Protein AF-A0A3E1E0D9-F1 (afdb_monomer_lite)

Sequence (266 aa):
MYIDIVPNRDSPPAILLRESYRDENGRVKKRTLCNLSCLSLEQAHKMRAILWGGHVTEQALEDCFEVIESSAHGHVAAILGVVAQLNVPSLLGRGDSANRRNALATIVGRLLFPGSKLAFSRQISGTQTTLAQELSLAEDFDENDIYEAMRWFWNRQEEIESRLAKRHFQDGCVVLYDLSSTWYEGSRCPLIAFGHNRDGTWRGSRLRSSLRTRCSKRSSPGGRIRWRGRNDPTRRRTRRLPNARTTDLWCIPSPDCSLNCPDSHA

Radius of gyration: 33.59 Å; chains: 1; bounding box: 64×38×116 Å

Secondary structure (DSSP, 8-state):
-EEEEE--SSSPPEEEEEEEEE-TTS-EEEEEEEE-TTS-HHHHHHHHHHHTT----SS-GGGG-------B-HHHHHHHHHHHHTTHHHHH-SS--HHHHHHHHHHHHHHHS-S-HHHHHHHHSSTTBSHHHHTT--TT--HHHHHHHHHHHHTTHHHHHHHHHHHH--TT--B-----------S--TT-EE---TT----SEE-----EEEE-TTS-EEEEE-------------B--SS--GGGS-----TT----PPP---

Structure (mmCIF, N/CA/C/O backbone):
data_AF-A0A3E1E0D9-F1
#
_entry.id   AF-A0A3E1E0D9-F1
#
loop_
_atom_site.group_PDB
_atom_site.id
_atom_site.type_symbol
_atom_site.label_atom_id
_atom_site.label_alt_id
_atom_site.label_comp_id
_atom_site.label_asym_id
_atom_site.label_entity_id
_atom_site.label_seq_id
_atom_site.pdbx_PDB_ins_code
_atom_site.Cartn_x
_atom_site.Cartn_y
_atom_site.Cartn_z
_atom_site.occupancy
_atom_site.B_iso_or_equiv
_atom_site.auth_seq_id
_atom_site.auth_comp_id
_atom_site.auth_asym_id
_atom_site.auth_atom_id
_atom_site.pdbx_PDB_model_num
ATOM 1 N N . MET A 1 1 ? 16.717 3.430 -44.614 1.00 90.56 1 MET A N 1
ATOM 2 C CA . MET A 1 1 ? 17.011 1.987 -44.774 1.00 90.56 1 MET A CA 1
ATOM 3 C C . MET A 1 1 ? 16.535 1.262 -43.520 1.00 90.56 1 MET A C 1
ATOM 5 O O . MET A 1 1 ? 16.599 1.868 -42.464 1.00 90.56 1 MET A O 1
ATOM 9 N N . TYR A 1 2 ? 16.011 0.040 -43.613 1.00 92.50 2 TYR A N 1
ATOM 10 C CA . TYR A 1 2 ? 15.487 -0.726 -42.473 1.00 92.50 2 TYR A CA 1
ATOM 11 C C . TYR A 1 2 ? 15.626 -2.241 -42.694 1.00 92.50 2 TYR A C 1
ATOM 13 O O . TYR A 1 2 ? 15.746 -2.697 -43.832 1.00 92.50 2 TYR A O 1
ATOM 21 N N . ILE A 1 3 ? 15.590 -3.013 -41.601 1.00 95.06 3 ILE A N 1
ATOM 22 C CA . ILE A 1 3 ? 15.558 -4.485 -41.630 1.00 95.06 3 ILE A CA 1
ATOM 23 C C . ILE A 1 3 ? 14.110 -4.978 -41.685 1.00 95.06 3 ILE A C 1
ATOM 25 O O . ILE A 1 3 ? 13.331 -4.761 -40.749 1.00 95.06 3 ILE A O 1
ATOM 29 N N . ASP A 1 4 ? 13.771 -5.698 -42.748 1.00 94.12 4 ASP A N 1
ATOM 30 C CA . ASP A 1 4 ? 12.486 -6.365 -42.945 1.00 94.12 4 ASP A CA 1
ATOM 31 C C . ASP A 1 4 ? 12.640 -7.870 -42.681 1.00 94.12 4 ASP A C 1
ATOM 33 O O . ASP A 1 4 ? 13.494 -8.515 -43.287 1.00 94.12 4 ASP A O 1
ATOM 37 N N . ILE A 1 5 ? 11.847 -8.417 -41.758 1.00 93.31 5 ILE A N 1
ATOM 38 C CA . ILE A 1 5 ? 11.880 -9.842 -41.396 1.00 93.31 5 ILE A CA 1
ATOM 39 C C . ILE A 1 5 ? 10.603 -10.456 -41.952 1.00 93.31 5 ILE A C 1
ATOM 41 O O . ILE A 1 5 ? 9.515 -10.206 -41.435 1.00 93.31 5 ILE A O 1
ATOM 45 N N . VAL A 1 6 ? 10.740 -11.226 -43.025 1.00 92.88 6 VAL A N 1
ATOM 46 C CA . VAL A 1 6 ? 9.617 -11.858 -43.713 1.00 92.88 6 VAL A CA 1
ATOM 47 C C . VAL A 1 6 ? 9.491 -13.294 -43.202 1.00 92.88 6 VAL A C 1
ATOM 49 O O . VAL A 1 6 ? 10.404 -14.092 -43.432 1.00 92.88 6 VAL A O 1
ATOM 52 N N . PRO A 1 7 ? 8.401 -13.648 -42.499 1.00 91.25 7 PRO A N 1
ATOM 53 C CA . PRO A 1 7 ? 8.209 -15.007 -42.014 1.00 91.25 7 PRO A CA 1
ATOM 54 C C . PRO A 1 7 ? 8.049 -15.966 -43.197 1.00 91.25 7 PRO A C 1
ATOM 56 O O . PRO A 1 7 ? 7.343 -15.660 -44.159 1.00 91.25 7 PRO A O 1
ATOM 59 N N . ASN A 1 8 ? 8.695 -17.127 -43.115 1.00 90.06 8 ASN A N 1
ATOM 60 C CA . ASN A 1 8 ? 8.500 -18.226 -44.052 1.00 90.06 8 ASN A CA 1
ATOM 61 C C . ASN A 1 8 ? 7.826 -19.397 -43.324 1.00 90.06 8 ASN A C 1
ATOM 63 O O . ASN A 1 8 ? 7.923 -19.509 -42.104 1.00 90.06 8 ASN A O 1
ATOM 67 N N . ARG A 1 9 ? 7.086 -20.227 -44.061 1.00 86.75 9 ARG A N 1
ATOM 68 C CA . ARG A 1 9 ? 6.208 -21.251 -43.479 1.00 86.75 9 ARG A CA 1
ATOM 69 C C . ARG A 1 9 ? 6.995 -22.434 -42.918 1.00 86.75 9 ARG A C 1
ATOM 71 O O . ARG A 1 9 ? 6.823 -22.780 -41.757 1.00 86.75 9 ARG A O 1
ATOM 78 N N . ASP A 1 10 ? 7.891 -22.979 -43.740 1.00 88.19 10 ASP A N 1
ATOM 79 C CA . ASP A 1 10 ? 8.632 -24.218 -43.463 1.00 88.19 10 ASP A CA 1
ATOM 80 C C . ASP A 1 10 ? 10.155 -23.991 -43.406 1.00 88.19 10 ASP A C 1
ATOM 82 O O . ASP A 1 10 ? 10.946 -24.930 -43.453 1.00 88.19 10 ASP A O 1
ATOM 86 N N . SER A 1 11 ? 10.612 -22.736 -43.366 1.00 85.06 11 SER A N 1
ATOM 87 C CA . SER A 1 11 ? 12.043 -22.398 -43.321 1.00 85.06 11 SER A CA 1
ATOM 88 C C . SER A 1 11 ? 12.296 -21.162 -42.452 1.00 85.06 11 SER A C 1
ATOM 90 O O . SER A 1 11 ? 11.348 -20.438 -42.140 1.00 85.06 11 SER A O 1
ATOM 92 N N . PRO A 1 12 ? 13.560 -20.886 -42.071 1.00 84.81 12 PRO A N 1
ATOM 93 C CA . PRO A 1 12 ? 13.907 -19.681 -41.327 1.00 84.81 12 PRO A CA 1
ATOM 94 C C . PRO A 1 12 ? 13.417 -18.406 -42.037 1.00 84.81 12 PRO A C 1
ATOM 96 O O . PRO A 1 12 ? 13.356 -18.376 -43.273 1.00 84.81 12 PRO A O 1
ATOM 99 N N . PRO A 1 13 ? 13.050 -17.355 -41.282 1.00 91.25 13 PRO A N 1
ATOM 100 C CA . PRO A 1 13 ? 12.540 -16.119 -41.859 1.00 91.25 13 PRO A CA 1
ATOM 101 C C . PRO A 1 13 ? 13.598 -15.449 -42.740 1.00 91.25 13 PRO A C 1
ATOM 103 O O . PRO A 1 13 ? 14.784 -15.440 -42.413 1.00 91.25 13 PRO A O 1
ATOM 106 N N . ALA A 1 14 ? 13.159 -14.835 -43.837 1.00 93.69 14 ALA A N 1
ATOM 107 C CA . ALA A 1 14 ? 14.053 -14.063 -44.684 1.00 93.69 14 ALA A CA 1
ATOM 108 C C . ALA A 1 14 ? 14.315 -12.696 -44.041 1.00 93.69 14 ALA A C 1
ATOM 110 O O . ALA A 1 14 ? 13.386 -11.915 -43.820 1.00 93.69 14 ALA A O 1
ATOM 111 N N . ILE A 1 15 ? 15.580 -12.395 -43.758 1.00 95.56 15 ILE A N 1
ATOM 112 C CA . ILE A 1 15 ? 16.007 -11.119 -43.177 1.00 95.56 15 ILE A CA 1
ATOM 113 C C . ILE A 1 15 ? 16.564 -10.268 -44.317 1.00 95.56 15 ILE A C 1
ATOM 115 O O . ILE A 1 15 ? 17.542 -10.645 -44.956 1.00 95.56 15 ILE A O 1
ATOM 119 N N . LEU A 1 16 ? 15.936 -9.129 -44.612 1.00 95.50 16 LEU A N 1
ATOM 120 C CA . LEU A 1 16 ? 16.262 -8.303 -45.776 1.00 95.50 16 LEU A CA 1
ATOM 121 C C . LEU A 1 16 ? 16.574 -6.864 -45.373 1.00 95.50 16 LEU A C 1
ATOM 123 O O . LEU A 1 16 ? 15.824 -6.238 -44.625 1.00 95.50 16 LEU A O 1
ATOM 127 N N . LEU A 1 17 ? 17.640 -6.308 -45.944 1.00 95.75 17 LEU A N 1
ATOM 128 C CA . LEU A 1 17 ? 17.943 -4.886 -45.850 1.00 95.75 17 LEU A CA 1
ATOM 129 C C . LEU A 1 17 ? 17.217 -4.150 -46.974 1.00 95.75 17 LEU A C 1
ATOM 131 O O . LEU A 1 17 ? 17.473 -4.401 -48.154 1.00 95.75 17 LEU A O 1
ATOM 135 N N . ARG A 1 18 ? 16.295 -3.257 -46.618 1.00 95.19 18 ARG A N 1
ATOM 136 C CA . ARG A 1 18 ? 15.444 -2.544 -47.577 1.00 95.19 18 ARG A CA 1
ATOM 137 C C . ARG A 1 18 ? 15.534 -1.036 -47.409 1.00 95.19 18 ARG A C 1
ATOM 139 O O . ARG A 1 18 ? 15.778 -0.507 -46.326 1.00 95.19 18 ARG A O 1
ATOM 146 N N . GLU A 1 19 ? 15.264 -0.321 -48.485 1.00 93.81 19 GLU A N 1
ATOM 147 C CA . GLU A 1 19 ? 15.011 1.116 -48.463 1.00 93.81 19 GLU A CA 1
ATOM 148 C C . GLU A 1 19 ? 13.665 1.430 -49.119 1.00 93.81 19 GLU A C 1
ATOM 150 O O . GLU A 1 19 ? 13.180 0.698 -49.985 1.00 93.81 19 GLU A O 1
ATOM 155 N N . SER A 1 20 ? 13.039 2.511 -48.669 1.00 92.00 20 SER A N 1
ATOM 156 C CA . SER A 1 20 ? 11.822 3.057 -49.261 1.00 92.00 20 SER A CA 1
ATOM 157 C C . SER A 1 20 ? 12.175 4.291 -50.079 1.00 92.00 20 SER A C 1
ATOM 159 O O . SER A 1 20 ? 12.789 5.212 -49.543 1.00 92.00 20 SER A O 1
ATOM 161 N N . TYR A 1 21 ? 11.750 4.329 -51.337 1.00 92.75 21 TYR A N 1
ATOM 162 C CA . TYR A 1 21 ? 11.937 5.467 -52.236 1.00 92.75 21 TYR A CA 1
ATOM 163 C C . TYR A 1 21 ? 10.609 5.821 -52.913 1.00 92.75 21 TYR A C 1
ATOM 165 O O . TYR A 1 21 ? 9.673 5.017 -52.906 1.00 92.75 21 TYR A O 1
ATOM 173 N N . ARG A 1 22 ? 10.497 7.030 -53.468 1.00 92.94 22 ARG A N 1
ATOM 174 C CA . ARG A 1 22 ? 9.349 7.431 -54.293 1.00 92.94 22 ARG A CA 1
ATOM 175 C C . ARG A 1 22 ? 9.738 7.346 -55.760 1.00 92.94 22 ARG A C 1
ATOM 177 O O . ARG A 1 22 ? 10.832 7.768 -56.118 1.00 92.94 22 ARG A O 1
ATOM 184 N N . ASP A 1 23 ? 8.869 6.766 -56.578 1.00 89.25 23 ASP A N 1
ATOM 185 C CA . ASP A 1 23 ? 9.050 6.794 -58.026 1.00 89.25 23 ASP A CA 1
ATOM 186 C C . ASP A 1 23 ? 8.665 8.156 -58.621 1.00 89.25 23 ASP A C 1
ATOM 188 O O . ASP A 1 23 ? 8.167 9.041 -57.923 1.00 89.25 23 ASP A O 1
ATOM 192 N N . GLU A 1 24 ? 8.888 8.313 -59.924 1.00 88.25 24 GLU A N 1
ATOM 193 C CA . GLU A 1 24 ? 8.576 9.528 -60.691 1.00 88.25 24 GLU A CA 1
ATOM 194 C C . GLU A 1 24 ? 7.089 9.929 -60.609 1.00 88.25 24 GLU A C 1
ATOM 196 O O . GLU A 1 24 ? 6.752 11.096 -60.768 1.00 88.25 24 GLU A O 1
ATOM 201 N N . ASN A 1 25 ? 6.203 8.985 -60.267 1.00 89.00 25 ASN A N 1
ATOM 202 C CA . ASN A 1 25 ? 4.769 9.207 -60.064 1.00 89.00 25 ASN A CA 1
ATOM 203 C C . ASN A 1 25 ? 4.403 9.452 -58.585 1.00 89.00 25 ASN A C 1
ATOM 205 O O . ASN A 1 25 ? 3.229 9.401 -58.212 1.00 89.00 25 ASN A O 1
ATOM 209 N N . GLY A 1 26 ? 5.395 9.658 -57.714 1.00 88.38 26 GLY A N 1
ATOM 210 C CA . GLY A 1 26 ? 5.219 9.908 -56.284 1.00 88.38 26 GLY A CA 1
ATOM 211 C C . GLY A 1 26 ? 4.820 8.683 -55.452 1.00 88.38 26 GLY A C 1
ATOM 212 O O . GLY A 1 26 ? 4.534 8.833 -54.260 1.00 88.38 26 GLY A O 1
ATOM 213 N N . ARG A 1 27 ? 4.804 7.470 -56.023 1.00 90.56 27 ARG A N 1
ATOM 214 C CA . ARG A 1 27 ? 4.400 6.244 -55.315 1.00 90.56 27 ARG A CA 1
ATOM 215 C C . ARG A 1 27 ? 5.561 5.678 -54.505 1.00 90.56 27 ARG A C 1
ATOM 217 O O . ARG A 1 27 ? 6.674 5.542 -55.006 1.00 90.56 27 ARG A O 1
ATOM 224 N N . VAL A 1 28 ? 5.291 5.298 -53.255 1.00 91.19 28 VAL A N 1
ATOM 225 C CA . VAL A 1 28 ? 6.293 4.676 -52.377 1.00 91.19 28 VAL A CA 1
ATOM 226 C C . VAL A 1 28 ? 6.546 3.237 -52.822 1.00 91.19 28 VAL A C 1
ATOM 228 O O . VAL A 1 28 ? 5.640 2.405 -52.817 1.00 91.19 28 VAL A O 1
ATOM 231 N N . LYS A 1 29 ? 7.794 2.934 -53.170 1.00 91.50 29 LYS A N 1
ATOM 232 C CA . LYS A 1 29 ? 8.279 1.593 -53.504 1.00 91.50 29 LYS A CA 1
ATOM 233 C C . LYS A 1 29 ? 9.356 1.160 -52.516 1.00 91.50 29 LYS A C 1
ATOM 235 O O . LYS A 1 29 ? 10.014 1.980 -51.877 1.00 91.50 29 LYS A O 1
ATOM 240 N N . LYS A 1 30 ? 9.518 -0.156 -52.375 1.00 92.81 30 LYS A N 1
ATOM 241 C CA . LYS A 1 30 ? 10.560 -0.779 -51.553 1.00 92.81 30 LYS A CA 1
ATOM 242 C C . LYS A 1 30 ? 11.625 -1.363 -52.479 1.00 92.81 30 LYS A C 1
ATOM 244 O O . LYS A 1 30 ? 11.283 -2.137 -53.369 1.00 92.81 30 LYS A O 1
ATOM 249 N N . ARG A 1 31 ? 12.894 -1.027 -52.255 1.00 94.06 31 ARG A N 1
ATOM 250 C CA . ARG A 1 31 ? 14.045 -1.643 -52.93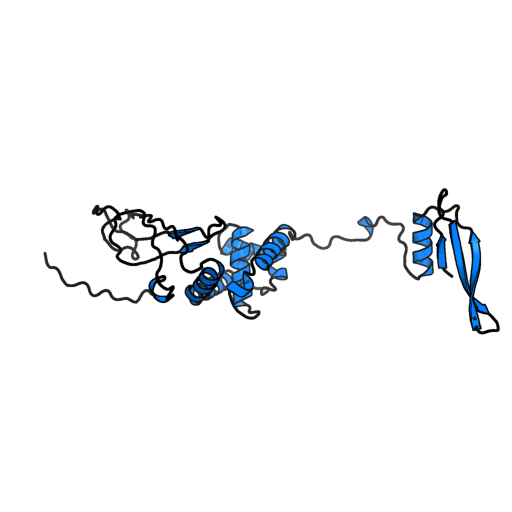1 1.00 94.06 31 ARG A CA 1
ATOM 251 C C . ARG A 1 31 ? 14.780 -2.534 -51.936 1.00 94.06 31 ARG A C 1
ATOM 253 O O . ARG A 1 31 ? 15.081 -2.097 -50.826 1.00 94.06 31 ARG A O 1
ATOM 260 N N . THR A 1 32 ? 15.037 -3.784 -52.316 1.00 95.75 32 THR A N 1
ATOM 261 C CA . THR A 1 32 ? 15.890 -4.691 -51.533 1.00 95.75 32 THR A CA 1
ATOM 262 C C . THR A 1 32 ? 17.341 -4.402 -51.880 1.00 95.75 32 THR A C 1
ATOM 264 O O . THR A 1 32 ? 17.711 -4.461 -53.048 1.00 95.75 32 THR A O 1
ATOM 267 N N . LEU A 1 33 ? 18.139 -4.070 -50.869 1.00 94.38 33 LEU A N 1
ATOM 268 C CA . LEU A 1 33 ? 19.558 -3.755 -51.009 1.00 94.38 33 LEU A CA 1
ATOM 269 C C . LEU A 1 33 ? 20.431 -4.987 -50.770 1.00 94.38 33 LEU A C 1
ATOM 271 O O . LEU A 1 33 ? 21.404 -5.193 -51.482 1.00 94.38 33 LEU A O 1
ATOM 275 N N . CYS A 1 34 ? 20.082 -5.809 -49.776 1.00 94.44 34 CYS A N 1
ATOM 276 C CA . CYS A 1 34 ? 20.844 -7.006 -49.427 1.00 94.44 34 CYS A CA 1
ATOM 277 C C . CYS A 1 34 ? 19.953 -8.076 -48.780 1.00 94.44 34 CYS A C 1
ATOM 279 O O . CYS A 1 34 ? 18.971 -7.752 -48.102 1.00 94.44 34 CYS A O 1
ATOM 281 N N . ASN A 1 35 ? 20.314 -9.348 -48.973 1.00 93.94 35 ASN A N 1
ATOM 282 C CA . ASN A 1 35 ? 19.745 -10.479 -48.249 1.00 93.94 35 ASN A CA 1
ATOM 283 C C . ASN A 1 35 ? 20.667 -10.849 -47.080 1.00 93.94 35 ASN A C 1
ATOM 285 O O . ASN A 1 35 ? 21.807 -11.251 -47.284 1.00 93.94 35 ASN A O 1
ATOM 289 N N . LEU A 1 36 ? 20.149 -10.720 -45.864 1.00 94.25 36 LEU A N 1
ATOM 290 C CA . LEU A 1 36 ? 20.843 -10.954 -44.602 1.00 94.25 36 LEU A CA 1
ATOM 291 C C . LEU A 1 36 ? 20.309 -12.202 -43.881 1.00 94.25 36 LEU A C 1
ATOM 293 O O . LEU A 1 36 ? 20.454 -12.325 -42.670 1.00 94.25 36 LEU A O 1
ATOM 297 N N . SER A 1 37 ? 19.686 -13.141 -44.601 1.00 91.31 37 SER A N 1
ATOM 298 C CA . SER A 1 37 ? 19.110 -14.368 -44.016 1.00 91.31 37 SER A CA 1
ATOM 299 C C . SER A 1 37 ? 20.153 -15.332 -43.430 1.00 91.31 37 SER A C 1
ATOM 301 O O . SER A 1 37 ? 19.787 -16.341 -42.840 1.00 91.31 37 SER A O 1
ATOM 303 N N . CYS A 1 38 ? 21.447 -15.038 -43.588 1.00 90.69 38 CYS A N 1
ATOM 304 C CA . CYS A 1 38 ? 22.533 -15.720 -42.885 1.00 90.69 38 CYS A CA 1
ATOM 305 C C . CYS A 1 38 ? 22.692 -15.270 -41.421 1.00 90.69 38 CYS A C 1
ATOM 307 O O . CYS A 1 38 ? 23.377 -15.945 -40.657 1.00 90.69 38 CYS A O 1
ATOM 309 N N . LEU A 1 39 ? 22.096 -14.138 -41.032 1.00 91.06 39 LEU A N 1
ATOM 310 C CA . LEU A 1 39 ? 22.166 -13.614 -39.670 1.00 91.06 39 LEU A CA 1
ATOM 311 C C . LEU A 1 39 ? 21.168 -14.316 -38.746 1.00 91.06 39 LEU A C 1
ATOM 313 O O . LEU A 1 39 ? 20.089 -14.736 -39.167 1.00 91.06 39 LEU A O 1
ATOM 317 N N . SER A 1 40 ? 21.496 -14.376 -37.454 1.00 91.06 40 SER A N 1
ATOM 318 C CA . SER A 1 40 ? 20.536 -14.794 -36.433 1.00 91.06 40 SER A CA 1
ATOM 319 C C . SER A 1 40 ? 19.447 -13.733 -36.230 1.00 91.06 40 SER A C 1
ATOM 321 O O . SER A 1 40 ? 19.628 -12.546 -36.525 1.00 91.06 40 SER A O 1
ATOM 323 N N . LEU A 1 41 ? 18.305 -14.144 -35.670 1.00 88.94 41 LEU A N 1
ATOM 324 C CA . LEU A 1 41 ? 17.213 -13.219 -35.359 1.00 88.94 41 LEU A CA 1
ATOM 325 C C . LEU A 1 41 ? 17.668 -12.115 -34.386 1.00 88.94 41 LEU A C 1
ATOM 327 O O . LEU A 1 41 ? 17.304 -10.953 -34.548 1.00 88.94 41 LEU A O 1
ATOM 331 N N . GLU A 1 42 ? 18.520 -12.457 -33.417 1.00 88.44 42 GLU A N 1
ATOM 332 C CA . GLU A 1 42 ? 19.100 -11.505 -32.467 1.00 88.44 42 GLU A CA 1
ATOM 333 C C . GLU A 1 42 ? 19.963 -10.445 -33.173 1.00 88.44 42 GLU A C 1
ATOM 335 O O . GLU A 1 42 ? 19.798 -9.248 -32.936 1.00 88.44 42 GLU A O 1
ATOM 340 N N . GLN A 1 43 ? 20.833 -10.861 -34.101 1.00 90.50 43 GLN A N 1
ATOM 341 C CA . GLN A 1 43 ? 21.649 -9.946 -34.907 1.00 90.50 43 GLN A CA 1
ATOM 342 C C . GLN A 1 43 ? 20.775 -9.030 -35.775 1.00 90.50 43 GLN A C 1
ATOM 344 O O . GLN A 1 43 ? 21.025 -7.825 -35.851 1.00 90.50 43 GLN A O 1
ATOM 349 N N . ALA A 1 44 ? 19.708 -9.568 -36.371 1.00 91.00 44 ALA A N 1
ATOM 350 C CA . ALA A 1 44 ? 18.752 -8.783 -37.147 1.00 91.00 44 ALA A CA 1
ATOM 351 C C . ALA A 1 44 ? 18.035 -7.724 -36.294 1.00 91.00 44 ALA A C 1
ATOM 353 O O . ALA A 1 44 ? 17.862 -6.588 -36.742 1.00 91.00 44 ALA A O 1
ATOM 354 N N . HIS A 1 45 ? 17.653 -8.061 -35.057 1.00 90.00 45 HIS A N 1
ATOM 355 C CA . HIS A 1 45 ? 17.069 -7.109 -34.111 1.00 90.00 45 HIS A CA 1
ATOM 356 C C . HIS A 1 45 ? 18.062 -6.020 -33.687 1.00 90.00 45 HIS A C 1
ATOM 358 O O . HIS A 1 45 ? 17.683 -4.848 -33.662 1.00 90.00 45 HIS A O 1
ATOM 364 N N . LYS A 1 46 ? 19.334 -6.365 -33.442 1.00 89.56 46 LYS A N 1
ATOM 365 C CA . LYS A 1 46 ? 20.397 -5.385 -33.152 1.00 89.56 46 LYS A CA 1
ATOM 366 C C . LYS A 1 46 ? 20.609 -4.422 -34.325 1.00 89.56 46 LYS A C 1
ATOM 368 O O . LYS A 1 46 ? 20.565 -3.209 -34.141 1.00 89.56 46 LYS A O 1
ATOM 373 N N . MET A 1 47 ? 20.733 -4.933 -35.553 1.00 90.12 47 MET A N 1
ATOM 374 C CA . MET A 1 47 ? 20.855 -4.092 -36.755 1.00 90.12 47 MET A CA 1
ATOM 375 C C . MET A 1 47 ? 19.633 -3.196 -36.965 1.00 90.12 47 MET A C 1
ATOM 377 O O . MET A 1 47 ? 19.764 -2.026 -37.316 1.00 90.12 47 MET A O 1
ATOM 381 N N . ARG A 1 48 ? 18.433 -3.734 -36.734 1.00 91.38 48 ARG A N 1
ATOM 382 C CA . ARG A 1 48 ? 17.183 -2.975 -36.793 1.00 91.38 48 ARG A CA 1
ATOM 383 C C . ARG A 1 48 ? 17.178 -1.816 -35.792 1.00 91.38 48 ARG A C 1
ATOM 385 O O . ARG A 1 48 ? 16.777 -0.723 -36.177 1.00 91.38 48 ARG A O 1
ATOM 392 N N . ALA A 1 49 ? 17.629 -2.040 -34.556 1.00 89.12 49 ALA A N 1
ATOM 393 C CA . ALA A 1 49 ? 17.741 -0.995 -33.540 1.00 89.12 49 ALA A CA 1
ATOM 394 C C . ALA A 1 49 ? 18.713 0.114 -33.977 1.00 89.12 49 ALA A C 1
ATOM 396 O O . ALA A 1 49 ? 18.338 1.284 -33.949 1.00 89.12 49 ALA A O 1
ATOM 397 N N . ILE A 1 50 ? 19.897 -0.250 -34.486 1.00 91.19 50 ILE A N 1
ATOM 398 C CA . ILE A 1 50 ? 20.905 0.707 -34.979 1.00 91.19 50 ILE A CA 1
ATOM 399 C C . ILE A 1 50 ? 20.358 1.548 -36.140 1.00 91.19 50 ILE A C 1
ATOM 401 O O . ILE A 1 50 ? 20.491 2.769 -36.147 1.00 91.19 50 ILE A O 1
ATOM 405 N N . LEU A 1 51 ? 19.694 0.921 -37.118 1.00 90.25 51 LEU A N 1
ATOM 406 C CA . LEU A 1 51 ? 19.139 1.634 -38.277 1.00 90.25 51 LEU A CA 1
ATOM 407 C C . LEU A 1 51 ? 17.972 2.567 -37.928 1.00 90.25 51 LEU A C 1
ATOM 409 O O . LEU A 1 51 ? 17.687 3.484 -38.696 1.00 90.25 51 LEU A O 1
ATOM 413 N N . TRP A 1 52 ? 17.309 2.350 -36.790 1.00 87.31 52 TRP A N 1
ATOM 414 C CA . TRP A 1 52 ? 16.303 3.269 -36.253 1.00 87.31 52 TRP A CA 1
ATOM 415 C C . TRP A 1 52 ? 16.885 4.390 -35.383 1.00 87.31 52 TRP A C 1
ATOM 417 O O . TRP A 1 52 ? 16.121 5.199 -34.864 1.00 87.31 52 TRP A O 1
ATOM 427 N N . GLY A 1 53 ? 18.212 4.468 -35.243 1.00 84.88 53 GLY A N 1
ATOM 428 C CA . GLY A 1 53 ? 18.880 5.445 -34.381 1.00 84.88 53 GLY A CA 1
ATOM 429 C C . GLY A 1 53 ? 18.923 5.039 -32.906 1.00 84.88 53 GLY A C 1
ATOM 430 O O . GLY A 1 53 ? 19.202 5.876 -32.056 1.00 84.88 53 GLY A O 1
ATOM 431 N N . GLY A 1 54 ? 18.632 3.774 -32.591 1.00 84.88 54 GLY A N 1
ATOM 432 C CA . GLY A 1 54 ? 18.861 3.202 -31.269 1.00 84.88 54 GLY A CA 1
ATOM 433 C C . GLY A 1 54 ? 20.328 2.823 -31.055 1.00 84.88 54 GLY A C 1
ATOM 434 O O . GLY A 1 54 ? 21.100 2.675 -32.003 1.00 84.88 54 GLY A O 1
ATOM 435 N N . HIS A 1 55 ? 20.699 2.615 -29.796 1.00 79.25 55 HIS A N 1
ATOM 436 C CA . HIS A 1 55 ? 22.028 2.152 -29.404 1.00 79.25 55 HIS A CA 1
ATOM 437 C C . HIS A 1 55 ? 21.981 0.665 -29.046 1.00 79.25 55 HIS A C 1
ATOM 439 O O . HIS A 1 55 ? 21.003 0.185 -28.473 1.00 79.25 55 HIS A O 1
ATOM 445 N N . VAL A 1 56 ? 23.037 -0.066 -29.396 1.00 78.94 56 VAL A N 1
ATOM 446 C CA . VAL A 1 56 ? 23.240 -1.457 -28.984 1.00 78.94 56 VAL A CA 1
ATOM 447 C C . VAL A 1 56 ? 24.513 -1.483 -28.162 1.00 78.94 56 VAL A C 1
ATOM 449 O O . VAL A 1 56 ? 25.564 -1.072 -28.646 1.00 78.94 56 VAL A O 1
ATOM 452 N N . THR A 1 57 ? 24.398 -1.941 -26.924 1.00 77.62 57 THR A N 1
ATOM 453 C CA . THR A 1 57 ? 25.530 -2.082 -26.013 1.00 77.62 57 THR A CA 1
ATOM 454 C C . THR A 1 57 ? 26.058 -3.513 -26.087 1.00 77.62 57 THR A C 1
ATOM 456 O O . THR A 1 57 ? 25.285 -4.462 -26.226 1.00 77.62 57 THR A O 1
ATOM 459 N N . GLU A 1 58 ? 27.382 -3.666 -26.044 1.00 76.31 58 GLU A N 1
ATOM 460 C CA . GLU A 1 58 ? 28.053 -4.975 -26.008 1.00 76.31 58 GLU A CA 1
ATOM 461 C C . GLU A 1 58 ? 28.018 -5.614 -24.613 1.00 76.31 58 GLU A C 1
ATOM 463 O O . GLU A 1 58 ? 28.144 -6.828 -24.483 1.00 76.31 58 GLU A O 1
ATOM 468 N N . GLN A 1 59 ? 27.833 -4.793 -23.578 1.00 77.12 59 GLN A N 1
ATOM 469 C CA . GLN A 1 59 ? 27.697 -5.222 -22.190 1.00 77.12 59 GLN A CA 1
ATOM 470 C C . GLN A 1 59 ? 26.383 -5.980 -21.981 1.00 77.12 59 GLN A C 1
ATOM 472 O O . GLN A 1 59 ? 25.368 -5.696 -22.631 1.00 77.12 59 GLN A O 1
ATOM 477 N N . ALA A 1 60 ? 26.395 -6.936 -21.050 1.00 75.75 60 ALA A N 1
ATOM 478 C CA . ALA A 1 60 ? 25.169 -7.583 -20.619 1.00 75.75 60 ALA A CA 1
ATOM 479 C C . ALA A 1 60 ? 24.217 -6.528 -20.043 1.00 75.75 60 ALA A C 1
ATOM 481 O O . ALA A 1 60 ? 24.645 -5.523 -19.477 1.00 75.75 60 ALA A O 1
ATOM 482 N N . LEU A 1 61 ? 22.909 -6.757 -20.175 1.00 76.12 61 LEU A N 1
ATOM 483 C CA . LEU A 1 61 ? 21.907 -5.823 -19.659 1.00 76.12 61 LEU A CA 1
ATOM 484 C C . LEU A 1 61 ? 22.095 -5.572 -18.150 1.00 76.12 61 LEU A C 1
ATOM 486 O O . LEU A 1 61 ? 21.831 -4.477 -17.673 1.00 76.12 61 LEU A O 1
ATOM 490 N N . GLU A 1 62 ? 22.592 -6.577 -17.429 1.00 76.75 62 GLU A N 1
ATOM 491 C CA . GLU A 1 62 ? 22.921 -6.526 -16.001 1.00 76.75 62 GLU A CA 1
ATOM 492 C C . GLU A 1 62 ? 24.040 -5.524 -15.686 1.00 76.75 62 GLU A C 1
ATOM 494 O O . GLU A 1 62 ? 23.964 -4.832 -14.678 1.00 76.75 62 GLU A O 1
ATOM 499 N N . ASP A 1 63 ? 25.017 -5.371 -16.582 1.00 81.00 63 ASP A N 1
ATOM 500 C CA . ASP A 1 63 ? 26.134 -4.428 -16.436 1.00 81.00 63 ASP A CA 1
ATOM 501 C C . ASP A 1 63 ? 25.771 -3.011 -16.913 1.00 81.00 63 ASP A C 1
ATOM 503 O O . ASP A 1 63 ? 26.517 -2.058 -16.693 1.00 81.00 63 ASP A O 1
ATOM 507 N N . CYS A 1 64 ? 24.626 -2.862 -17.591 1.00 82.81 64 CYS A N 1
ATOM 508 C CA . CYS A 1 64 ? 24.137 -1.573 -18.083 1.00 82.81 64 CYS A CA 1
ATOM 509 C C . CYS A 1 64 ? 23.428 -0.752 -16.994 1.00 82.81 64 CYS A C 1
ATOM 511 O O . CYS A 1 64 ? 23.148 0.428 -17.213 1.00 82.81 64 CYS A O 1
ATOM 513 N N . PHE A 1 65 ? 23.095 -1.366 -15.856 1.00 82.88 65 PHE A N 1
ATOM 514 C CA . PHE A 1 65 ? 22.371 -0.722 -14.766 1.00 82.88 65 PHE A CA 1
ATOM 515 C C . PHE A 1 65 ? 23.156 -0.816 -13.462 1.00 82.88 65 PHE A C 1
ATOM 517 O O . PHE A 1 65 ? 23.553 -1.893 -13.029 1.00 82.88 65 PHE A O 1
ATOM 524 N N . GLU A 1 66 ? 23.315 0.322 -12.795 1.00 87.38 66 GLU A N 1
ATOM 525 C CA . GLU A 1 66 ? 23.818 0.376 -11.427 1.00 87.38 66 GLU A CA 1
ATOM 526 C C . GLU A 1 66 ? 22.637 0.337 -10.450 1.00 87.38 66 GLU A C 1
ATOM 528 O O . GLU A 1 66 ? 21.680 1.109 -10.570 1.00 87.38 66 GLU A O 1
ATOM 533 N N . VAL A 1 67 ? 22.687 -0.569 -9.471 1.00 86.31 67 VAL A N 1
ATOM 534 C CA . VAL A 1 67 ? 21.693 -0.613 -8.393 1.00 86.31 67 VAL A CA 1
ATOM 535 C C . VAL A 1 67 ? 22.023 0.485 -7.384 1.00 86.31 67 VAL A C 1
ATOM 537 O O . VAL A 1 67 ? 22.894 0.313 -6.537 1.00 86.31 67 VAL A O 1
ATOM 540 N N . ILE A 1 68 ? 21.309 1.609 -7.476 1.00 87.62 68 ILE A N 1
ATOM 541 C CA . ILE A 1 68 ? 21.489 2.772 -6.589 1.00 87.62 68 ILE A CA 1
ATOM 542 C C . ILE A 1 68 ? 20.939 2.484 -5.183 1.00 87.62 68 ILE A C 1
ATOM 544 O O . ILE A 1 68 ? 21.546 2.850 -4.180 1.00 87.62 68 ILE A O 1
ATOM 548 N N . GLU A 1 69 ? 19.787 1.814 -5.101 1.00 83.19 69 GLU A N 1
ATOM 549 C CA . GLU A 1 69 ? 19.104 1.516 -3.842 1.00 83.19 69 GLU A CA 1
ATOM 550 C C . GLU A 1 69 ? 18.257 0.243 -3.975 1.00 83.19 69 GLU A C 1
ATOM 552 O O . GLU A 1 69 ? 17.748 -0.078 -5.050 1.00 83.19 69 GLU A O 1
ATOM 557 N N . SER A 1 70 ? 18.100 -0.491 -2.871 1.00 85.75 70 SER A N 1
ATOM 558 C CA . SER A 1 70 ? 17.231 -1.665 -2.792 1.00 85.75 70 SER A CA 1
ATOM 559 C C . SER A 1 70 ? 16.353 -1.569 -1.550 1.00 85.75 70 SER A C 1
ATOM 561 O O . SER A 1 70 ? 16.810 -1.787 -0.427 1.00 85.75 70 SER A O 1
ATOM 563 N N . SER A 1 71 ? 15.081 -1.239 -1.762 1.00 89.19 71 SER A N 1
ATOM 564 C CA . SER A 1 71 ? 14.074 -1.138 -0.705 1.00 89.19 71 SER A CA 1
ATOM 565 C C . SER A 1 71 ? 13.061 -2.268 -0.828 1.00 89.19 71 SER A C 1
ATOM 567 O O . SER A 1 71 ? 12.681 -2.699 -1.921 1.00 89.19 71 SER A O 1
ATOM 569 N N . ALA A 1 72 ? 12.554 -2.745 0.306 1.00 90.38 72 ALA A N 1
ATOM 570 C CA . ALA A 1 72 ? 11.556 -3.795 0.291 1.00 90.38 72 ALA A CA 1
ATOM 571 C C . ALA A 1 72 ? 10.204 -3.225 -0.206 1.00 90.38 72 ALA A C 1
ATOM 573 O O . ALA A 1 72 ? 9.538 -2.452 0.486 1.00 90.38 72 ALA A O 1
ATOM 574 N N . HIS A 1 73 ? 9.789 -3.634 -1.412 1.00 94.12 73 HIS A N 1
ATOM 575 C CA . HIS A 1 73 ? 8.574 -3.138 -2.081 1.00 94.12 73 HIS A CA 1
ATOM 576 C C . HIS A 1 73 ? 7.480 -4.206 -2.249 1.00 94.12 73 HIS A C 1
ATOM 578 O O . HIS A 1 73 ? 6.306 -3.937 -2.011 1.00 94.12 73 HIS A O 1
ATOM 584 N N . GLY A 1 74 ? 7.834 -5.451 -2.597 1.00 95.94 74 GLY A N 1
ATOM 585 C CA . GLY A 1 74 ? 6.843 -6.464 -3.007 1.00 95.94 74 GLY A CA 1
ATOM 586 C C . GLY A 1 74 ? 5.735 -6.731 -1.976 1.00 95.94 74 GLY A C 1
ATOM 587 O O . GLY A 1 74 ? 4.552 -6.753 -2.310 1.00 95.94 74 GLY A O 1
ATOM 588 N N . HIS A 1 75 ? 6.102 -6.864 -0.699 1.00 94.38 75 HIS A N 1
ATOM 589 C CA . HIS A 1 75 ? 5.153 -7.008 0.412 1.00 94.38 75 HIS A CA 1
ATOM 590 C C . HIS A 1 75 ? 4.254 -5.770 0.623 1.00 94.38 75 HIS A C 1
ATOM 592 O O . HIS A 1 75 ? 3.069 -5.923 0.925 1.00 94.38 75 HIS A O 1
ATOM 598 N N . VAL A 1 76 ? 4.779 -4.558 0.406 1.00 96.44 76 VAL A N 1
ATOM 599 C CA . VAL A 1 76 ? 4.010 -3.304 0.455 1.00 96.44 76 VAL A CA 1
ATOM 600 C C . VAL A 1 76 ? 2.970 -3.286 -0.662 1.00 96.44 76 VAL A C 1
ATOM 602 O O . VAL A 1 76 ? 1.780 -3.138 -0.381 1.00 96.44 76 VAL A O 1
ATOM 605 N N . ALA A 1 77 ? 3.396 -3.523 -1.905 1.00 97.44 77 ALA A N 1
ATOM 606 C CA . ALA A 1 77 ? 2.517 -3.554 -3.071 1.00 97.44 77 ALA A CA 1
ATOM 607 C C . ALA A 1 77 ? 1.399 -4.599 -2.925 1.00 97.44 77 ALA A C 1
ATOM 609 O O . ALA A 1 77 ? 0.235 -4.313 -3.213 1.00 97.44 77 ALA A O 1
ATOM 610 N N . ALA A 1 78 ? 1.719 -5.789 -2.407 1.00 97.62 78 ALA A N 1
ATOM 611 C CA . ALA A 1 78 ? 0.735 -6.841 -2.170 1.00 97.62 78 ALA A CA 1
ATOM 612 C C . ALA A 1 78 ? -0.362 -6.399 -1.184 1.00 97.62 78 ALA A C 1
ATOM 614 O O . ALA A 1 78 ? -1.553 -6.543 -1.473 1.00 97.62 78 ALA A O 1
ATOM 615 N N . ILE A 1 79 ? 0.016 -5.825 -0.035 1.00 97.56 79 ILE A N 1
ATOM 616 C CA . ILE A 1 79 ? -0.962 -5.375 0.963 1.00 97.56 79 ILE A CA 1
ATOM 617 C C . ILE A 1 79 ? -1.749 -4.160 0.469 1.00 97.56 79 ILE A C 1
ATOM 619 O O . ILE A 1 79 ? -2.971 -4.139 0.627 1.00 97.56 79 ILE A O 1
ATOM 623 N N . LEU A 1 80 ? -1.103 -3.179 -0.167 1.00 97.44 80 LEU A N 1
ATOM 624 C CA . LEU A 1 80 ? -1.798 -2.020 -0.733 1.00 97.44 80 LEU A CA 1
ATOM 625 C C . LEU A 1 80 ? -2.784 -2.425 -1.836 1.00 97.44 80 LEU A C 1
ATOM 627 O O . LEU A 1 80 ? -3.902 -1.907 -1.873 1.00 97.44 80 LEU A O 1
ATOM 631 N N . GLY A 1 81 ? -2.440 -3.422 -2.656 1.00 97.69 81 GLY A N 1
ATOM 632 C CA . GLY A 1 81 ? -3.351 -4.018 -3.631 1.00 97.69 81 GLY A CA 1
ATOM 633 C C . GLY A 1 81 ? -4.608 -4.603 -2.977 1.00 97.69 81 GLY A C 1
ATOM 634 O O . GLY A 1 81 ? -5.724 -4.310 -3.407 1.00 97.69 81 GLY A O 1
ATOM 635 N N . VAL A 1 82 ? -4.460 -5.359 -1.883 1.00 97.62 82 VAL A N 1
ATOM 636 C CA . VAL A 1 82 ? -5.605 -5.898 -1.121 1.00 97.62 82 VAL A CA 1
ATOM 637 C C . VAL A 1 82 ? -6.425 -4.779 -0.469 1.00 97.62 82 VAL A C 1
ATOM 639 O O . VAL A 1 82 ? -7.655 -4.799 -0.516 1.00 97.62 82 VAL A O 1
ATOM 642 N N . VAL A 1 83 ? -5.770 -3.771 0.109 1.00 96.50 83 VAL A N 1
ATOM 643 C CA . VAL A 1 83 ? -6.412 -2.585 0.705 1.00 96.50 83 VAL A CA 1
ATOM 644 C C . VAL A 1 83 ? -7.258 -1.834 -0.330 1.00 96.50 83 VAL A C 1
ATOM 646 O O . VAL A 1 83 ? -8.382 -1.420 -0.019 1.00 96.50 83 VAL A O 1
ATOM 649 N N . ALA A 1 84 ? -6.760 -1.707 -1.562 1.00 95.25 84 ALA A N 1
ATOM 650 C CA . ALA A 1 84 ? -7.480 -1.112 -2.682 1.00 95.25 84 ALA A CA 1
ATOM 651 C C . ALA A 1 84 ? -8.666 -1.981 -3.133 1.00 95.25 84 ALA A C 1
ATOM 653 O O . ALA A 1 84 ? -9.777 -1.467 -3.263 1.00 95.25 84 ALA A O 1
ATOM 654 N N . GLN A 1 85 ? -8.479 -3.299 -3.280 1.00 95.94 85 GLN A N 1
ATOM 655 C CA . GLN A 1 85 ? -9.552 -4.241 -3.640 1.00 95.94 85 GLN A CA 1
ATOM 656 C C . GLN A 1 85 ? -10.689 -4.256 -2.610 1.00 95.94 85 GLN A C 1
ATOM 658 O O . GLN A 1 85 ? -11.869 -4.262 -2.963 1.00 95.94 85 GLN A O 1
ATOM 663 N N . LEU A 1 86 ? -10.348 -4.213 -1.320 1.00 93.25 86 LEU A N 1
ATOM 664 C CA . LEU A 1 86 ? -11.315 -4.098 -0.227 1.00 93.25 86 LEU A CA 1
ATOM 665 C C . LEU A 1 86 ? -11.884 -2.681 -0.092 1.00 93.25 86 LEU A C 1
ATOM 667 O O . LEU A 1 86 ? -12.785 -2.449 0.720 1.00 93.25 86 LEU A O 1
ATOM 671 N N . ASN A 1 87 ? -11.383 -1.731 -0.880 1.00 92.94 87 ASN A N 1
ATOM 672 C CA . ASN A 1 87 ? -11.782 -0.335 -0.886 1.00 92.94 87 ASN A CA 1
ATOM 673 C C . ASN A 1 87 ? -11.784 0.264 0.534 1.00 92.94 87 ASN A C 1
ATOM 675 O O . ASN A 1 87 ? -12.739 0.921 0.958 1.00 92.94 87 ASN A O 1
ATOM 679 N N . VAL A 1 88 ? -10.726 -0.031 1.297 1.00 93.81 88 VAL A N 1
ATOM 680 C CA . VAL A 1 88 ? -10.520 0.494 2.653 1.00 93.81 88 VAL A CA 1
ATOM 681 C C . VAL A 1 88 ? -10.366 2.018 2.654 1.00 93.81 88 VAL A C 1
ATOM 683 O O . VAL A 1 88 ? -10.994 2.642 3.507 1.00 93.81 88 VAL A O 1
ATOM 686 N N . PRO A 1 89 ? -9.653 2.670 1.708 1.00 93.44 89 PRO A N 1
ATOM 687 C CA . PRO A 1 89 ? -9.514 4.128 1.720 1.00 93.44 89 PRO A CA 1
ATOM 688 C C . PRO A 1 89 ? -10.860 4.865 1.750 1.00 93.44 89 PRO A C 1
ATOM 690 O O . PRO A 1 89 ? -11.032 5.801 2.531 1.00 93.44 89 PRO A O 1
ATOM 693 N N . SER A 1 90 ? -11.850 4.401 0.975 1.00 91.06 90 SER A N 1
ATOM 694 C CA . SER A 1 90 ? -13.197 4.989 0.989 1.00 91.06 90 SER A CA 1
ATOM 695 C C . SER A 1 90 ? -13.992 4.663 2.256 1.00 91.06 90 SER A C 1
ATOM 697 O O . SER A 1 90 ? -14.857 5.449 2.642 1.00 91.06 90 SER A O 1
ATOM 699 N N . LEU A 1 91 ? -13.703 3.540 2.932 1.00 91.50 91 LEU A N 1
ATOM 700 C CA . LEU A 1 91 ? -14.281 3.241 4.244 1.00 91.50 91 LEU A CA 1
ATOM 701 C C . LEU A 1 91 ? -13.813 4.247 5.289 1.00 91.50 91 LEU A C 1
ATOM 703 O O . LEU A 1 91 ? -14.636 4.665 6.099 1.00 91.50 91 LEU A O 1
ATOM 707 N N . LEU A 1 92 ? -12.545 4.667 5.238 1.00 91.75 92 LEU A N 1
ATOM 708 C CA . LEU A 1 92 ? -11.972 5.598 6.213 1.00 91.75 92 LEU A CA 1
ATOM 709 C C . LEU A 1 92 ? -12.454 7.037 6.020 1.00 91.75 92 LEU A C 1
ATOM 711 O O . LEU A 1 92 ? -12.668 7.759 6.988 1.00 91.75 92 LEU A O 1
ATOM 715 N N . GLY A 1 93 ? -12.645 7.475 4.776 1.00 87.38 93 GLY A N 1
ATOM 716 C CA . GLY A 1 93 ? -12.998 8.863 4.494 1.00 87.38 93 GLY A CA 1
ATOM 717 C C . GLY A 1 93 ? -13.107 9.163 3.003 1.00 87.38 93 GLY A C 1
ATOM 718 O O . GLY A 1 93 ? -12.592 8.427 2.163 1.00 87.38 93 GLY A O 1
ATOM 719 N N . ARG A 1 94 ? -13.794 10.260 2.674 1.00 85.56 94 ARG A N 1
ATOM 720 C CA . ARG A 1 94 ? -13.816 10.812 1.312 1.00 85.56 94 ARG A CA 1
ATOM 721 C C . ARG A 1 94 ? -12.590 11.697 1.090 1.00 85.56 94 ARG A C 1
ATOM 723 O O . ARG A 1 94 ? -12.141 12.345 2.030 1.00 85.56 94 ARG A O 1
ATOM 730 N N . GLY A 1 95 ? -12.126 11.757 -0.159 1.00 86.69 95 GLY A N 1
ATOM 731 C CA . GLY A 1 95 ? -10.999 12.599 -0.572 1.00 86.69 95 GLY A CA 1
ATOM 732 C C . GLY A 1 95 ? -9.647 12.094 -0.077 1.00 86.69 95 GLY A C 1
ATOM 733 O O . GLY A 1 95 ? -9.580 11.257 0.824 1.00 86.69 95 GLY A O 1
ATOM 734 N N . ASP A 1 96 ? -8.575 12.589 -0.688 1.00 88.19 96 ASP A N 1
ATOM 735 C CA . ASP A 1 96 ? -7.220 12.317 -0.228 1.00 88.19 96 ASP A CA 1
ATOM 736 C C . ASP A 1 96 ? -6.772 13.365 0.790 1.00 88.19 96 ASP A C 1
ATOM 738 O O . ASP A 1 96 ? -6.754 14.556 0.505 1.00 88.19 96 ASP A O 1
ATOM 742 N N . SER A 1 97 ? -6.479 12.922 2.011 1.00 91.50 97 SER A N 1
ATOM 743 C CA . SER A 1 97 ? -6.024 13.788 3.102 1.00 91.50 97 SER A CA 1
ATOM 744 C C . SER A 1 97 ? -4.867 13.124 3.828 1.00 91.50 97 SER A C 1
ATOM 746 O O . SER A 1 97 ? -4.838 11.895 3.930 1.00 91.50 97 SER A O 1
ATOM 748 N N . ALA A 1 98 ? -3.958 13.932 4.379 1.00 92.38 98 ALA A N 1
ATOM 749 C CA . ALA A 1 98 ? -2.818 13.446 5.155 1.00 92.38 98 ALA A CA 1
ATOM 750 C C . ALA A 1 98 ? -3.269 12.505 6.282 1.00 92.38 98 ALA A C 1
ATOM 752 O O . ALA A 1 98 ? -2.817 11.370 6.355 1.00 92.38 98 ALA A O 1
ATOM 753 N N . ASN A 1 99 ? -4.292 12.896 7.049 1.00 92.31 99 ASN A N 1
ATOM 754 C CA . ASN A 1 99 ? -4.870 12.051 8.096 1.00 92.31 99 ASN A CA 1
ATOM 755 C C . ASN A 1 99 ? -5.333 10.680 7.588 1.00 92.31 99 ASN A C 1
ATOM 757 O O . ASN A 1 99 ? -5.105 9.674 8.253 1.00 92.31 99 ASN A O 1
ATOM 761 N N . ARG A 1 100 ? -5.958 10.613 6.404 1.00 93.50 100 ARG A N 1
ATOM 762 C CA . ARG A 1 100 ? -6.377 9.340 5.798 1.00 93.50 100 ARG A CA 1
ATOM 763 C C . ARG A 1 100 ? -5.172 8.502 5.362 1.00 93.50 100 ARG A C 1
ATOM 765 O O . ARG A 1 100 ? -5.209 7.283 5.513 1.00 93.50 100 ARG A O 1
ATOM 772 N N . ARG A 1 101 ? -4.131 9.136 4.817 1.00 95.25 101 ARG A N 1
ATOM 773 C CA . ARG A 1 101 ? -2.891 8.471 4.392 1.00 95.25 101 ARG A CA 1
ATOM 774 C C . ARG A 1 101 ? -2.119 7.932 5.601 1.00 95.25 101 ARG A C 1
ATOM 776 O O . ARG A 1 101 ? -1.834 6.739 5.628 1.00 95.25 101 ARG A O 1
ATOM 783 N N . ASN A 1 102 ? -1.955 8.724 6.659 1.00 95.06 102 ASN A N 1
ATOM 784 C CA . ASN A 1 102 ? -1.345 8.313 7.932 1.00 95.06 102 ASN A CA 1
ATOM 785 C C . ASN A 1 102 ? -2.152 7.190 8.611 1.00 95.06 102 ASN A C 1
ATOM 787 O O . ASN A 1 102 ? -1.604 6.219 9.138 1.00 95.06 102 ASN A O 1
ATOM 791 N N . ALA A 1 103 ? -3.481 7.273 8.544 1.00 94.69 103 ALA A N 1
ATOM 792 C CA . ALA A 1 103 ? -4.394 6.238 9.008 1.00 94.69 103 ALA A CA 1
ATOM 793 C C . ALA A 1 103 ? -4.210 4.910 8.246 1.00 94.69 103 ALA A C 1
ATOM 795 O O . ALA A 1 103 ? -4.062 3.851 8.863 1.00 94.69 103 ALA A O 1
ATOM 796 N N . LEU A 1 104 ? -4.174 4.954 6.910 1.00 95.88 104 LEU A N 1
ATOM 797 C CA . LEU A 1 104 ? -3.884 3.782 6.077 1.00 95.88 104 LEU A CA 1
ATOM 798 C C . LEU A 1 104 ? -2.498 3.212 6.375 1.00 95.88 104 LEU A C 1
ATOM 800 O O . LEU A 1 104 ? -2.383 2.001 6.557 1.00 95.88 104 LEU A O 1
ATOM 804 N N . ALA A 1 105 ? -1.484 4.067 6.498 1.00 95.62 105 ALA A N 1
ATOM 805 C CA . ALA A 1 105 ? -0.130 3.667 6.859 1.00 95.62 105 ALA A CA 1
ATOM 806 C C . ALA A 1 105 ? -0.102 2.950 8.209 1.00 95.62 105 ALA A C 1
ATOM 808 O O . ALA A 1 105 ? 0.517 1.902 8.325 1.00 95.62 105 ALA A O 1
ATOM 809 N N . THR A 1 106 ? -0.847 3.434 9.205 1.00 94.19 106 THR A N 1
ATOM 810 C CA . THR A 1 106 ? -0.937 2.789 10.523 1.00 94.19 106 THR A CA 1
ATOM 811 C C . THR A 1 106 ? -1.592 1.402 10.443 1.00 94.19 106 THR A C 1
ATOM 813 O O . THR A 1 106 ? -1.139 0.463 11.100 1.00 94.19 106 THR A O 1
ATOM 816 N N . ILE A 1 107 ? -2.640 1.233 9.623 1.00 94.88 107 ILE A N 1
ATOM 817 C CA . ILE A 1 107 ? -3.284 -0.076 9.402 1.00 94.88 107 ILE A CA 1
ATOM 818 C C . ILE A 1 107 ? -2.325 -1.037 8.692 1.00 94.88 107 ILE A C 1
ATOM 820 O O . ILE A 1 107 ? -2.126 -2.161 9.153 1.00 94.88 107 ILE A O 1
ATOM 824 N N . VAL A 1 108 ? -1.740 -0.603 7.575 1.00 96.12 108 VAL A N 1
ATOM 825 C CA . VAL A 1 108 ? -0.840 -1.415 6.743 1.00 96.12 108 VAL A CA 1
ATOM 826 C C . VAL A 1 108 ? 0.436 -1.752 7.506 1.00 96.12 108 VAL A C 1
ATOM 828 O O . VAL A 1 108 ? 0.851 -2.907 7.541 1.00 96.12 108 VAL A O 1
ATOM 831 N N . GLY A 1 109 ? 0.998 -0.775 8.209 1.00 94.25 109 GLY A N 1
ATOM 832 C CA . GLY A 1 109 ? 2.143 -0.928 9.093 1.00 94.25 109 GLY A CA 1
ATOM 833 C C . GLY A 1 109 ? 1.912 -1.969 10.176 1.00 94.25 109 GLY A C 1
ATOM 834 O O . GLY A 1 109 ? 2.794 -2.774 10.448 1.00 94.25 109 GLY A O 1
ATOM 835 N N . ARG A 1 110 ? 0.697 -2.053 10.734 1.00 93.19 110 ARG A N 1
ATOM 836 C CA . ARG A 1 110 ? 0.369 -3.093 11.718 1.00 93.19 110 ARG A CA 1
ATOM 837 C C . ARG A 1 110 ? 0.371 -4.510 11.134 1.00 93.19 110 ARG A C 1
ATOM 839 O O . ARG A 1 110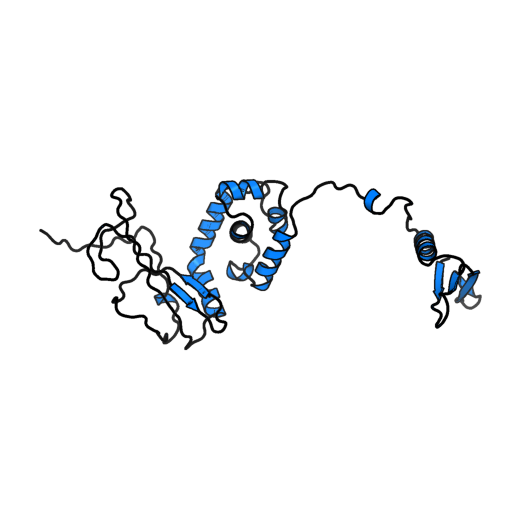 ? 0.563 -5.457 11.895 1.00 93.19 110 ARG A O 1
ATOM 846 N N . LEU A 1 111 ? 0.144 -4.654 9.827 1.00 94.88 111 LEU A N 1
ATOM 847 C CA . LEU A 1 111 ? 0.188 -5.935 9.115 1.00 94.88 111 LEU A CA 1
ATOM 848 C C . LEU A 1 111 ? 1.613 -6.305 8.694 1.00 94.88 111 LEU A C 1
ATOM 850 O O . LEU A 1 111 ? 2.000 -7.460 8.840 1.00 94.88 111 LEU A O 1
ATOM 854 N N . LEU A 1 112 ? 2.376 -5.337 8.183 1.00 94.31 112 LEU A N 1
ATOM 855 C CA . LEU A 1 112 ? 3.724 -5.561 7.656 1.00 94.31 112 LEU A CA 1
ATOM 856 C C . LEU A 1 112 ? 4.793 -5.601 8.753 1.00 94.31 112 LEU A C 1
ATOM 858 O O . LEU A 1 112 ? 5.696 -6.431 8.707 1.00 94.31 112 LEU A O 1
ATOM 862 N N . PHE A 1 113 ? 4.677 -4.725 9.751 1.00 92.50 113 PHE A N 1
ATOM 863 C CA . PHE A 1 113 ? 5.694 -4.475 10.773 1.00 92.50 113 PHE A CA 1
ATOM 864 C C . PHE A 1 113 ? 5.066 -4.539 12.175 1.00 92.50 113 PHE A C 1
ATOM 866 O O . PHE A 1 113 ? 4.912 -3.519 12.858 1.00 92.50 113 PHE A O 1
ATOM 873 N N . PRO A 1 114 ? 4.634 -5.728 12.636 1.00 92.44 114 PRO A N 1
ATOM 874 C CA . PRO A 1 114 ? 4.031 -5.864 13.953 1.00 92.44 114 PRO A CA 1
ATOM 875 C C . PRO A 1 114 ? 5.051 -5.513 15.048 1.00 92.44 114 PRO A C 1
ATOM 877 O O . PRO A 1 114 ? 5.960 -6.278 15.347 1.00 92.44 114 PRO A O 1
ATOM 880 N N . GLY A 1 115 ? 4.872 -4.358 15.687 1.00 91.00 115 GLY A N 1
ATOM 881 C CA . GLY A 1 115 ? 5.757 -3.885 16.751 1.00 91.00 115 GLY A CA 1
ATOM 882 C C . GLY A 1 115 ? 5.146 -2.752 17.573 1.00 91.00 115 GLY A C 1
ATOM 883 O O . GLY A 1 115 ? 3.921 -2.580 17.597 1.00 91.00 115 GLY A O 1
ATOM 884 N N . SER A 1 116 ? 5.998 -1.998 18.269 1.00 92.12 116 SER A N 1
ATOM 885 C CA . SER A 1 116 ? 5.613 -0.744 18.927 1.00 92.12 116 SER A CA 1
ATOM 886 C C . SER A 1 116 ? 5.426 0.380 17.897 1.00 92.12 116 SER A C 1
ATOM 888 O O . SER A 1 116 ? 5.905 0.282 16.769 1.00 92.12 116 SER A O 1
ATOM 890 N N . LYS A 1 117 ? 4.747 1.471 18.283 1.00 91.00 117 LYS A N 1
ATOM 891 C CA . LYS A 1 117 ? 4.589 2.654 17.413 1.00 91.00 117 LYS A CA 1
ATOM 892 C C . LYS A 1 117 ? 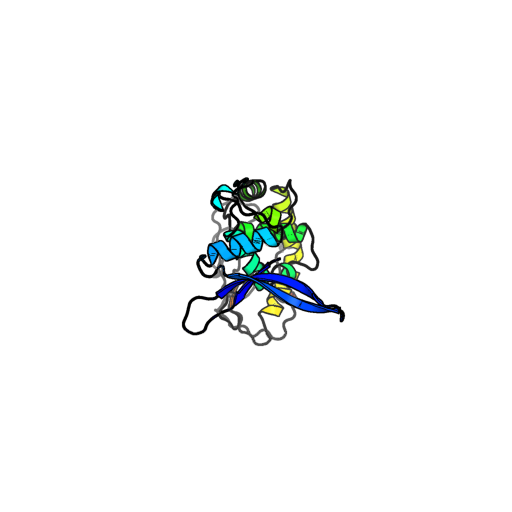5.936 3.278 17.057 1.00 91.00 117 LYS A C 1
ATOM 894 O O . LYS A 1 117 ? 6.166 3.574 15.897 1.00 91.00 117 LYS A O 1
ATOM 899 N N . LEU A 1 118 ? 6.838 3.360 18.035 1.00 91.50 118 LEU A N 1
ATOM 900 C CA . LEU A 1 118 ? 8.201 3.848 17.837 1.00 91.50 118 LEU A CA 1
ATOM 901 C C . LEU A 1 118 ? 9.026 2.963 16.886 1.00 91.50 118 LEU A C 1
ATOM 903 O O . LEU A 1 118 ? 9.848 3.463 16.127 1.00 91.50 118 LEU A O 1
ATOM 907 N N . ALA A 1 119 ? 8.831 1.639 16.913 1.00 91.69 119 ALA A N 1
ATOM 908 C CA . ALA A 1 119 ? 9.476 0.754 15.942 1.00 91.69 119 ALA A CA 1
ATOM 909 C C . ALA A 1 119 ? 8.922 0.991 14.529 1.00 91.69 119 ALA A C 1
ATOM 911 O O . ALA A 1 119 ? 9.683 1.017 13.569 1.00 91.69 119 ALA A O 1
ATOM 912 N N . PHE A 1 120 ? 7.608 1.204 14.414 1.00 93.12 120 PHE A N 1
ATOM 913 C CA . PHE A 1 120 ? 6.969 1.505 13.137 1.00 93.12 120 PHE A CA 1
ATOM 914 C C . PHE A 1 120 ? 7.399 2.863 12.565 1.00 93.12 120 PHE A C 1
ATOM 916 O O . PHE A 1 120 ? 7.732 2.914 11.386 1.00 93.12 120 PHE A O 1
ATOM 923 N N . SER A 1 121 ? 7.462 3.929 13.374 1.00 92.56 121 SER A N 1
ATOM 924 C CA . SER A 1 121 ? 7.932 5.238 12.897 1.00 92.56 121 SER A CA 1
ATOM 925 C C . SER A 1 121 ? 9.362 5.148 12.367 1.00 92.56 121 SER A C 1
ATOM 927 O O . SER A 1 121 ? 9.605 5.523 11.231 1.00 92.56 121 SER A O 1
ATOM 929 N N . ARG A 1 122 ? 10.280 4.498 13.096 1.00 90.94 122 ARG A N 1
ATOM 930 C CA . ARG A 1 122 ? 11.657 4.251 12.620 1.00 90.94 122 ARG A CA 1
ATOM 931 C C . ARG A 1 122 ? 11.725 3.458 11.315 1.00 90.94 122 ARG A C 1
ATOM 933 O O . ARG A 1 122 ? 12.594 3.726 10.494 1.00 90.94 122 ARG A O 1
ATOM 940 N N . GLN A 1 123 ? 10.842 2.475 11.135 1.00 90.75 123 GLN A N 1
ATOM 941 C CA . GLN A 1 123 ? 10.779 1.694 9.899 1.00 90.75 123 GLN A CA 1
ATOM 942 C C . GLN A 1 123 ? 10.341 2.564 8.712 1.00 90.75 123 GLN A C 1
ATOM 944 O O . GLN A 1 123 ? 10.877 2.403 7.622 1.00 90.75 123 GLN A O 1
ATOM 949 N N . ILE A 1 124 ? 9.378 3.465 8.931 1.00 90.50 124 ILE A N 1
ATOM 950 C CA . ILE A 1 124 ? 8.825 4.371 7.916 1.00 90.50 124 ILE A CA 1
ATOM 951 C C . ILE A 1 124 ? 9.789 5.502 7.558 1.00 90.50 124 ILE A C 1
ATOM 953 O O . ILE A 1 124 ? 9.916 5.810 6.379 1.00 90.50 124 ILE A O 1
ATOM 957 N N . SER A 1 125 ? 10.476 6.094 8.539 1.00 85.56 125 SER A N 1
ATOM 958 C CA . SER A 1 125 ? 11.448 7.171 8.299 1.00 85.56 125 SER A CA 1
ATOM 959 C C . SER A 1 125 ? 12.759 6.671 7.668 1.00 85.56 125 SER A C 1
ATOM 961 O O . SER A 1 125 ? 13.635 7.471 7.354 1.00 85.56 125 SER A O 1
ATOM 963 N N . GLY A 1 126 ? 12.943 5.353 7.530 1.00 82.19 126 GLY A N 1
ATOM 964 C CA . GLY A 1 126 ? 14.125 4.742 6.923 1.00 82.19 126 GLY A CA 1
ATOM 965 C C . GLY A 1 126 ? 13.935 4.363 5.450 1.00 82.19 126 GLY A C 1
ATOM 966 O O . GLY A 1 126 ? 12.827 4.315 4.932 1.00 82.19 126 GLY A O 1
ATOM 967 N N . THR A 1 127 ? 15.028 3.979 4.791 1.00 82.00 127 THR A N 1
ATOM 968 C CA . THR A 1 127 ? 15.071 3.550 3.375 1.00 82.00 127 THR A CA 1
ATOM 969 C C . THR A 1 127 ? 14.689 2.080 3.139 1.00 82.00 127 THR A C 1
ATOM 971 O O . THR A 1 127 ? 14.722 1.565 2.022 1.00 82.00 127 THR A O 1
ATOM 974 N N . GLN A 1 128 ? 14.315 1.359 4.198 1.00 85.12 128 GLN A N 1
ATOM 975 C CA . GLN A 1 128 ? 14.121 -0.095 4.162 1.00 85.12 128 GLN A CA 1
ATOM 976 C C . GLN A 1 128 ? 12.802 -0.525 3.498 1.00 85.12 128 GLN A C 1
ATOM 978 O O . GLN A 1 128 ? 12.661 -1.678 3.089 1.00 85.12 128 GLN A O 1
ATOM 983 N N . THR A 1 129 ? 11.812 0.364 3.402 1.00 92.69 129 THR A N 1
ATOM 984 C CA . THR A 1 129 ? 10.473 0.062 2.875 1.00 92.69 129 THR A CA 1
ATOM 985 C C . THR A 1 129 ? 9.952 1.209 2.022 1.00 92.69 129 THR A C 1
ATOM 987 O O . THR A 1 129 ? 10.163 2.373 2.338 1.00 92.69 129 THR A O 1
ATOM 990 N N . THR A 1 130 ? 9.204 0.890 0.967 1.00 94.81 130 THR A N 1
ATOM 991 C CA . THR A 1 130 ? 8.590 1.905 0.095 1.00 94.81 130 THR A CA 1
ATOM 992 C C . THR A 1 130 ? 7.239 2.409 0.617 1.00 94.81 130 THR A C 1
ATOM 994 O O . THR A 1 130 ? 6.588 3.214 -0.041 1.00 94.81 130 THR A O 1
ATOM 997 N N . LEU A 1 131 ? 6.762 1.935 1.778 1.00 95.62 131 LEU A N 1
ATOM 998 C CA . LEU A 1 131 ? 5.413 2.242 2.280 1.00 95.62 131 LEU A CA 1
ATOM 999 C C . LEU A 1 131 ? 5.158 3.748 2.448 1.00 95.62 131 LEU A C 1
ATOM 1001 O O . LEU A 1 131 ? 4.056 4.213 2.157 1.00 95.62 131 LEU A O 1
ATOM 1005 N N . ALA A 1 132 ? 6.165 4.500 2.899 1.00 95.00 132 ALA A N 1
ATOM 1006 C CA . ALA A 1 132 ? 6.071 5.948 3.062 1.00 95.00 132 ALA A CA 1
ATOM 1007 C C . ALA A 1 132 ? 5.834 6.657 1.721 1.00 95.00 132 ALA A C 1
ATOM 1009 O O . ALA A 1 132 ? 4.926 7.479 1.606 1.00 95.00 132 ALA A O 1
ATOM 1010 N N . GLN A 1 133 ? 6.602 6.273 0.698 1.00 94.44 133 GLN A N 1
ATOM 1011 C CA . GLN A 1 133 ? 6.532 6.827 -0.655 1.00 94.44 133 GLN A CA 1
ATOM 1012 C C . GLN A 1 133 ? 5.198 6.481 -1.329 1.00 94.44 133 GLN A C 1
ATOM 1014 O O . GLN A 1 133 ? 4.512 7.368 -1.834 1.00 94.44 133 GLN A O 1
ATOM 1019 N N . GLU A 1 134 ? 4.779 5.214 -1.250 1.00 95.62 134 GLU A N 1
ATOM 1020 C CA . GLU A 1 134 ? 3.521 4.722 -1.833 1.00 95.62 134 GLU A CA 1
ATOM 1021 C C . GLU A 1 134 ? 2.279 5.421 -1.260 1.00 95.62 134 GLU A C 1
ATOM 1023 O O . GLU A 1 134 ? 1.278 5.606 -1.952 1.00 95.62 134 GLU A O 1
ATOM 1028 N N . LEU A 1 135 ? 2.326 5.823 0.013 1.00 95.06 135 LEU A N 1
ATOM 1029 C CA . LEU A 1 135 ? 1.255 6.578 0.670 1.00 95.06 135 LEU A CA 1
ATOM 1030 C C . LEU A 1 135 ? 1.542 8.084 0.750 1.00 95.06 135 LEU A C 1
ATOM 1032 O O . LEU A 1 135 ? 0.796 8.811 1.413 1.00 95.06 135 LEU A O 1
ATOM 1036 N N . SER A 1 136 ? 2.599 8.554 0.084 1.00 95.06 136 SER A N 1
ATOM 1037 C CA . SER A 1 136 ? 3.039 9.954 0.044 1.00 95.06 136 SER A CA 1
ATOM 1038 C C . SER A 1 136 ? 3.083 10.617 1.428 1.00 95.06 136 SER A C 1
ATOM 1040 O O . SER A 1 136 ? 2.611 11.745 1.599 1.00 95.06 136 SER A O 1
ATOM 1042 N N . LEU A 1 137 ? 3.546 9.885 2.445 1.00 95.12 137 LEU A N 1
ATOM 1043 C CA . LEU A 1 137 ? 3.647 10.383 3.819 1.00 95.12 137 LEU A CA 1
ATOM 1044 C C . LEU A 1 137 ? 4.642 11.549 3.897 1.00 95.12 137 LEU A C 1
ATOM 1046 O O . LEU A 1 137 ? 5.472 11.721 3.006 1.00 95.12 137 LEU A O 1
ATOM 1050 N N . ALA A 1 138 ? 4.532 12.358 4.949 1.00 92.25 138 ALA A N 1
ATOM 1051 C CA . ALA A 1 138 ? 5.507 13.411 5.205 1.00 92.25 138 ALA A CA 1
ATOM 1052 C C . ALA A 1 138 ? 6.898 12.805 5.460 1.00 92.25 138 ALA A C 1
ATOM 1054 O O . ALA A 1 138 ? 7.004 11.703 6.003 1.00 92.25 138 ALA A O 1
ATOM 1055 N N . GLU A 1 139 ? 7.956 13.512 5.059 1.00 89.19 139 GLU A N 1
ATOM 1056 C CA . GLU A 1 139 ? 9.340 13.048 5.239 1.00 89.19 139 GLU A CA 1
ATOM 1057 C C . GLU A 1 139 ? 9.713 12.915 6.722 1.00 89.19 139 GLU A C 1
ATOM 1059 O O . GLU A 1 139 ? 10.463 12.018 7.101 1.00 89.19 139 GLU A O 1
ATOM 1064 N N . ASP A 1 140 ? 9.140 13.768 7.571 1.00 89.88 140 ASP A N 1
ATOM 1065 C CA . ASP A 1 140 ? 9.331 13.813 9.018 1.00 89.88 140 ASP A CA 1
ATOM 1066 C C . ASP A 1 140 ? 8.300 12.984 9.802 1.00 89.88 140 ASP A C 1
ATOM 1068 O O . ASP A 1 140 ? 8.159 13.181 11.007 1.00 89.88 140 ASP A O 1
ATOM 1072 N N . PHE A 1 141 ? 7.616 12.031 9.147 1.00 91.94 141 PHE A N 1
ATOM 1073 C CA . PHE A 1 141 ? 6.612 11.180 9.791 1.00 91.94 141 PHE A CA 1
ATOM 1074 C C . PHE A 1 141 ? 7.165 10.499 11.050 1.00 91.94 141 PHE A C 1
ATOM 1076 O O . PHE A 1 141 ? 8.100 9.691 10.975 1.00 91.94 141 PHE A O 1
ATOM 1083 N N . ASP A 1 142 ? 6.550 10.778 12.199 1.00 91.19 142 ASP A N 1
ATOM 1084 C CA . ASP A 1 142 ? 7.041 10.344 13.505 1.00 91.19 142 ASP A CA 1
ATOM 1085 C C . ASP A 1 142 ? 5.984 9.586 14.339 1.00 91.19 142 ASP A C 1
ATOM 1087 O O . ASP A 1 142 ? 4.979 9.068 13.844 1.00 91.19 142 ASP A O 1
ATOM 1091 N N . GLU A 1 143 ? 6.241 9.418 15.642 1.00 92.38 143 GLU A N 1
ATOM 1092 C CA . GLU A 1 143 ? 5.280 8.762 16.534 1.00 92.38 143 GLU A CA 1
ATOM 1093 C C . GLU A 1 143 ? 4.009 9.601 16.766 1.00 92.38 143 GLU A C 1
ATOM 1095 O O . GLU A 1 143 ? 2.924 9.034 16.937 1.00 92.38 143 GLU A O 1
ATOM 1100 N N . ASN A 1 144 ? 4.118 10.931 16.762 1.00 93.00 144 ASN A N 1
ATOM 1101 C CA . ASN A 1 144 ? 2.998 11.844 16.963 1.00 93.00 144 ASN A CA 1
ATOM 1102 C C . ASN A 1 144 ? 2.005 11.743 15.808 1.00 93.00 144 ASN A C 1
ATOM 1104 O O . ASN A 1 144 ? 0.809 11.620 16.074 1.00 93.00 144 ASN A O 1
ATOM 1108 N N . ASP A 1 145 ? 2.474 11.645 14.564 1.00 93.50 145 ASP A N 1
ATOM 1109 C CA . ASP A 1 145 ? 1.611 11.400 13.402 1.00 93.50 145 ASP A CA 1
ATOM 1110 C C . ASP A 1 145 ? 0.776 10.124 13.550 1.00 93.50 145 ASP A C 1
ATOM 1112 O O . ASP A 1 145 ? -0.404 10.079 13.181 1.00 93.50 145 ASP A O 1
ATOM 1116 N N . ILE A 1 146 ? 1.362 9.072 14.132 1.00 93.75 146 ILE A N 1
ATOM 1117 C CA . ILE A 1 146 ? 0.645 7.825 14.417 1.00 93.75 146 ILE A CA 1
ATOM 1118 C C . ILE A 1 146 ? -0.448 8.079 15.464 1.00 93.75 146 ILE A C 1
ATOM 1120 O O . ILE A 1 146 ? -1.576 7.600 15.309 1.00 93.75 146 ILE A O 1
ATOM 1124 N N . TYR A 1 147 ? -0.154 8.819 16.537 1.00 94.38 147 TYR A N 1
ATOM 1125 C CA . TYR A 1 147 ? -1.156 9.155 17.556 1.00 94.38 147 TYR A CA 1
ATOM 1126 C C . TYR A 1 147 ? -2.270 10.048 17.009 1.00 94.38 147 TYR A C 1
ATOM 1128 O O . TYR A 1 147 ? -3.441 9.832 17.340 1.00 94.38 147 TYR A O 1
ATOM 1136 N N . GLU A 1 148 ? -1.939 11.009 16.155 1.00 94.75 148 GLU A N 1
ATOM 1137 C CA . GLU A 1 148 ? -2.913 11.859 15.482 1.00 94.75 148 GLU A CA 1
ATOM 1138 C C . GLU A 1 148 ? -3.798 11.048 14.538 1.00 94.75 148 GLU A C 1
ATOM 1140 O O . GLU A 1 148 ? -5.024 11.159 14.604 1.00 94.75 148 GLU A O 1
ATOM 1145 N N . ALA A 1 149 ? -3.215 10.136 13.756 1.00 93.88 149 ALA A N 1
ATOM 1146 C CA . ALA A 1 149 ? -3.966 9.202 12.925 1.00 93.88 149 ALA A CA 1
ATOM 1147 C C . ALA A 1 149 ? -4.901 8.314 13.764 1.00 93.88 149 ALA A C 1
ATOM 1149 O O . ALA A 1 149 ? -6.065 8.114 13.407 1.00 93.88 149 ALA A O 1
ATOM 1150 N N . MET A 1 150 ? -4.440 7.817 14.916 1.00 93.00 150 MET A N 1
ATOM 1151 C CA . MET A 1 150 ? -5.269 7.045 15.850 1.00 93.00 150 MET A CA 1
ATOM 1152 C C . MET A 1 150 ? -6.418 7.876 16.438 1.00 93.00 150 MET A C 1
ATOM 1154 O O . MET A 1 150 ? -7.544 7.383 16.535 1.00 93.00 150 MET A O 1
ATOM 1158 N N . ARG A 1 151 ? -6.170 9.137 16.807 1.00 94.19 151 ARG A N 1
ATOM 1159 C CA . ARG A 1 151 ? -7.213 10.062 17.275 1.00 94.19 151 ARG A CA 1
ATOM 1160 C C . ARG A 1 151 ? -8.218 10.364 16.163 1.00 94.19 151 ARG A C 1
ATOM 1162 O O . ARG A 1 151 ? -9.425 10.375 16.400 1.00 94.19 151 ARG A O 1
ATOM 1169 N N . TRP A 1 152 ? -7.737 10.550 14.939 1.00 93.62 152 TRP A N 1
ATOM 1170 C CA . TRP A 1 152 ? -8.572 10.765 13.764 1.00 93.62 152 TRP A CA 1
ATOM 1171 C C . TRP A 1 152 ? -9.474 9.559 13.467 1.00 93.62 152 TRP A C 1
ATOM 1173 O O . TRP A 1 152 ? -10.659 9.743 13.177 1.00 93.62 152 TRP A O 1
ATOM 1183 N N . PHE A 1 153 ? -8.947 8.336 13.611 1.00 90.62 153 PHE A N 1
ATOM 1184 C CA . PHE A 1 153 ? -9.728 7.099 13.538 1.00 90.62 153 PHE A CA 1
ATOM 1185 C C . PHE A 1 153 ? -10.810 7.029 14.607 1.00 90.62 153 PHE A C 1
ATOM 1187 O O . PHE A 1 153 ? -11.954 6.707 14.292 1.00 90.62 153 PHE A O 1
ATOM 1194 N N . TRP A 1 154 ? -10.450 7.327 15.857 1.00 90.62 154 TRP A N 1
ATOM 1195 C CA . TRP A 1 154 ? -11.371 7.277 16.989 1.00 90.62 154 TRP A CA 1
ATOM 1196 C C . TRP A 1 154 ? -12.605 8.148 16.746 1.00 90.62 154 TRP A C 1
ATOM 1198 O O . TRP A 1 154 ? -13.735 7.680 16.858 1.00 90.62 154 TRP A O 1
ATOM 1208 N N . ASN A 1 155 ? -12.393 9.379 16.284 1.00 91.94 155 ASN A N 1
ATOM 1209 C CA . ASN A 1 155 ? -13.474 10.326 16.001 1.00 91.94 155 ASN A CA 1
ATOM 1210 C C . ASN A 1 155 ? -14.375 9.909 14.824 1.00 91.94 155 ASN A C 1
ATOM 1212 O O . ASN A 1 155 ? -15.439 10.489 14.628 1.00 91.94 155 ASN A O 1
ATOM 1216 N N . ARG A 1 156 ? -13.954 8.929 14.018 1.00 90.81 156 ARG A N 1
ATOM 1217 C CA . ARG A 1 156 ? -14.688 8.415 12.848 1.00 90.81 156 ARG A CA 1
ATOM 1218 C C . ARG A 1 156 ? -15.235 7.013 13.048 1.00 90.81 156 ARG A C 1
ATOM 1220 O O . ARG A 1 156 ? -15.807 6.451 12.114 1.00 90.81 156 ARG A O 1
ATOM 1227 N N . GLN A 1 157 ? -15.060 6.443 14.236 1.00 88.38 157 GLN A N 1
ATOM 1228 C CA . GLN A 1 157 ? -15.397 5.055 14.500 1.00 88.38 157 GLN A CA 1
ATOM 1229 C C . GLN A 1 157 ? -16.851 4.741 14.116 1.00 88.38 157 GLN A C 1
ATOM 1231 O O . GLN A 1 157 ? -17.079 3.822 13.331 1.00 88.38 157 GLN A O 1
ATOM 1236 N N . GLU A 1 158 ? -17.812 5.550 14.567 1.00 87.56 158 GLU A N 1
ATOM 1237 C CA . GLU A 1 158 ? -19.239 5.341 14.279 1.00 87.56 158 GLU A CA 1
ATOM 1238 C C . GLU A 1 158 ? -19.560 5.382 12.778 1.00 87.56 158 GLU A C 1
ATOM 1240 O O . GLU A 1 158 ? -20.360 4.589 12.269 1.00 87.56 158 GLU A O 1
ATOM 1245 N N . GLU A 1 159 ? -18.920 6.289 12.037 1.00 89.75 159 GLU A N 1
ATOM 1246 C CA . GLU A 1 159 ? -19.124 6.423 10.597 1.00 89.75 159 GLU A CA 1
ATOM 1247 C C . GLU A 1 159 ? -18.549 5.215 9.842 1.00 89.75 159 GLU A C 1
ATOM 1249 O O . GLU A 1 159 ? -19.219 4.636 8.979 1.00 89.75 159 GLU A O 1
ATOM 1254 N N . ILE A 1 160 ? -17.327 4.798 10.188 1.00 89.94 160 ILE A N 1
ATOM 1255 C CA . ILE A 1 160 ? -16.656 3.633 9.598 1.00 89.94 160 ILE A CA 1
ATOM 1256 C C . ILE A 1 160 ? -17.463 2.361 9.884 1.00 89.94 160 ILE A C 1
ATOM 1258 O O . ILE A 1 160 ? -17.739 1.576 8.971 1.00 89.94 160 ILE A O 1
ATOM 1262 N N . GLU A 1 161 ? -17.898 2.171 11.128 1.00 86.44 161 GLU A N 1
ATOM 1263 C CA . GLU A 1 161 ? -18.720 1.037 11.551 1.00 86.44 161 GLU A CA 1
ATOM 1264 C C . GLU A 1 161 ? -20.073 1.020 10.834 1.00 86.44 161 GLU A C 1
ATOM 1266 O O . GLU A 1 161 ? -20.516 -0.037 10.381 1.00 86.44 161 GLU A O 1
ATOM 1271 N N . SER A 1 162 ? -20.698 2.184 10.639 1.00 87.12 162 SER A N 1
ATOM 1272 C CA . SER A 1 162 ? -21.937 2.313 9.866 1.00 87.12 162 SER A CA 1
ATOM 1273 C C . SER A 1 162 ? -21.747 1.929 8.396 1.00 87.12 162 SER A C 1
ATOM 1275 O O . SER A 1 162 ? -22.590 1.237 7.818 1.00 87.12 162 SER A O 1
ATOM 1277 N N . ARG A 1 163 ? -20.632 2.332 7.773 1.00 89.25 163 ARG A N 1
ATOM 1278 C CA . ARG A 1 163 ? -20.292 1.956 6.388 1.00 89.25 163 ARG A CA 1
ATOM 1279 C C . ARG A 1 163 ? -20.040 0.454 6.260 1.00 89.25 163 ARG A C 1
ATOM 1281 O O . ARG A 1 163 ? -20.569 -0.177 5.345 1.00 89.25 163 ARG A O 1
ATOM 1288 N N . LEU A 1 164 ? -19.288 -0.129 7.193 1.00 87.50 164 LEU A N 1
ATOM 1289 C CA . LEU A 1 164 ? -19.065 -1.576 7.262 1.00 87.50 164 LEU A CA 1
ATOM 1290 C C . LEU A 1 164 ? -20.377 -2.334 7.470 1.00 87.50 164 LEU A C 1
ATOM 1292 O O . LEU A 1 164 ? -20.619 -3.342 6.806 1.00 87.50 164 LEU A O 1
ATOM 1296 N N . ALA A 1 165 ? -21.251 -1.830 8.342 1.00 84.94 165 ALA A N 1
ATOM 1297 C CA . ALA A 1 165 ? -22.538 -2.448 8.600 1.00 84.94 165 ALA A CA 1
ATOM 1298 C C . ALA A 1 165 ? -23.412 -2.475 7.341 1.00 84.94 165 ALA A C 1
ATOM 1300 O O . ALA A 1 165 ? -23.922 -3.534 6.989 1.00 84.94 165 ALA A O 1
ATOM 1301 N N . LYS A 1 166 ? -23.507 -1.355 6.615 1.00 85.44 166 LYS A N 1
ATOM 1302 C CA . LYS A 1 166 ? -24.224 -1.282 5.330 1.00 85.44 166 LYS A CA 1
ATOM 1303 C C . LYS A 1 166 ? -23.639 -2.217 4.269 1.00 85.44 166 LYS A C 1
ATOM 1305 O O . LYS A 1 166 ? -24.381 -2.765 3.464 1.00 85.44 166 LYS A O 1
ATOM 1310 N N . ARG A 1 167 ? -22.315 -2.404 4.257 1.00 86.06 167 ARG A N 1
ATOM 1311 C CA . ARG A 1 167 ? -21.633 -3.279 3.291 1.00 86.06 167 ARG A CA 1
ATOM 1312 C C . ARG A 1 167 ? -21.889 -4.766 3.555 1.00 86.06 167 ARG A C 1
ATOM 1314 O O . ARG A 1 167 ? -21.947 -5.545 2.607 1.00 86.06 167 ARG A O 1
ATOM 1321 N N . HIS A 1 168 ? -22.003 -5.169 4.821 1.00 82.38 168 HIS A N 1
ATOM 1322 C CA . HIS A 1 168 ? -21.987 -6.585 5.207 1.00 82.38 168 HIS A CA 1
ATOM 1323 C C . HIS A 1 168 ? -23.297 -7.119 5.802 1.00 82.38 168 HIS A C 1
ATOM 1325 O O . HIS A 1 168 ? -23.478 -8.340 5.833 1.00 82.38 168 HIS A O 1
ATOM 1331 N N . PHE A 1 169 ? -24.202 -6.255 6.265 1.00 78.44 169 PHE A N 1
ATOM 1332 C CA . PHE A 1 169 ? -25.493 -6.649 6.827 1.00 78.44 169 PHE A CA 1
ATOM 1333 C C . PHE A 1 169 ? -26.649 -6.272 5.900 1.00 78.44 169 PHE A C 1
ATOM 1335 O O . PHE A 1 169 ? -26.627 -5.263 5.205 1.00 78.44 169 PHE A O 1
ATOM 1342 N N . GLN A 1 170 ? -27.672 -7.118 5.918 1.00 79.06 170 GLN A N 1
ATOM 1343 C CA . GLN A 1 170 ? -28.971 -6.902 5.288 1.00 79.06 170 GLN A CA 1
ATOM 1344 C C . GLN A 1 170 ? -30.038 -7.185 6.343 1.00 79.06 170 GLN A C 1
ATOM 1346 O O . GLN A 1 170 ? -29.778 -7.937 7.292 1.00 79.06 170 GLN A O 1
ATOM 1351 N N . ASP A 1 171 ? -31.229 -6.619 6.187 1.00 76.25 171 ASP A N 1
ATOM 1352 C CA . ASP A 1 171 ? -32.331 -6.922 7.096 1.00 76.25 171 ASP A CA 1
ATOM 1353 C C . ASP A 1 171 ? -32.611 -8.431 7.140 1.00 76.25 171 ASP A C 1
ATOM 1355 O O . ASP A 1 171 ? -32.509 -9.149 6.143 1.00 76.25 171 ASP A O 1
ATOM 1359 N N . GLY A 1 172 ? -32.883 -8.938 8.344 1.00 75.31 172 GLY A N 1
ATOM 1360 C CA . GLY A 1 172 ? -33.068 -10.370 8.590 1.00 75.31 172 GLY A CA 1
ATOM 1361 C C . GLY A 1 172 ? -31.779 -11.198 8.701 1.00 75.31 172 GLY A C 1
ATOM 1362 O O . GLY A 1 172 ? -31.867 -12.408 8.911 1.00 75.31 172 GLY A O 1
ATOM 1363 N N . CYS A 1 173 ? -30.586 -10.594 8.612 1.00 69.38 173 CYS A N 1
ATOM 1364 C CA . CYS A 1 173 ? -29.334 -11.325 8.823 1.00 69.38 173 CYS A CA 1
ATOM 1365 C C . CYS A 1 173 ? -29.174 -11.826 10.273 1.00 69.38 173 CYS A C 1
ATOM 1367 O O . CYS A 1 173 ? -29.546 -11.162 11.245 1.00 69.38 173 CYS A O 1
ATOM 1369 N N . VAL A 1 174 ? -28.586 -13.016 10.426 1.00 72.81 174 VAL A N 1
ATOM 1370 C CA . VAL A 1 174 ? -28.243 -13.572 11.739 1.00 72.81 174 VAL A CA 1
ATOM 1371 C C . VAL A 1 174 ? -26.910 -12.991 12.178 1.00 72.81 174 VAL A C 1
ATOM 1373 O O . VAL A 1 174 ? -25.890 -13.189 11.523 1.00 72.81 174 VAL A O 1
ATOM 1376 N N . VAL A 1 175 ? -26.910 -12.301 13.316 1.00 69.50 175 VAL A N 1
ATOM 1377 C CA . VAL A 1 175 ? -25.686 -11.752 13.895 1.00 69.50 175 VAL A CA 1
ATOM 1378 C C . VAL A 1 175 ? -25.310 -12.545 15.135 1.00 69.50 175 VAL A C 1
ATOM 1380 O O . VAL A 1 175 ? -25.915 -12.384 16.196 1.00 69.50 175 VAL A O 1
ATOM 1383 N N . LEU A 1 176 ? -24.276 -13.371 15.001 1.00 71.94 176 LEU A N 1
ATOM 1384 C CA . LEU A 1 176 ? -23.661 -14.048 16.135 1.00 71.94 176 LEU A CA 1
ATOM 1385 C C . LEU A 1 176 ? -22.971 -13.020 17.043 1.00 71.94 176 LEU A C 1
ATOM 1387 O O . LEU A 1 176 ? -22.480 -11.979 16.593 1.00 71.94 176 LEU A O 1
ATOM 1391 N N . TYR A 1 177 ? -23.009 -13.276 18.344 1.00 64.69 177 TYR A N 1
ATOM 1392 C CA . TYR A 1 177 ? -22.248 -12.524 19.326 1.00 64.69 177 TYR A CA 1
ATOM 1393 C C . TYR A 1 177 ? -21.804 -13.455 20.439 1.00 64.69 177 TYR A C 1
ATOM 1395 O O . TYR A 1 177 ? -22.519 -14.394 20.790 1.00 64.69 177 TYR A O 1
ATOM 1403 N N . ASP A 1 178 ? -20.630 -13.167 20.983 1.00 67.94 178 ASP A N 1
ATOM 1404 C CA . ASP A 1 178 ? -20.127 -13.803 22.186 1.00 67.94 178 ASP A CA 1
ATOM 1405 C C . ASP A 1 178 ? -19.985 -12.748 23.289 1.00 67.94 178 ASP A C 1
ATOM 1407 O O . ASP A 1 178 ? -19.891 -11.545 23.029 1.00 67.94 178 ASP A O 1
ATOM 1411 N N . LEU A 1 179 ? -20.053 -13.189 24.538 1.00 62.91 179 LEU A N 1
ATOM 1412 C CA . LEU A 1 179 ? -19.837 -12.350 25.710 1.00 62.91 179 LEU A CA 1
ATOM 1413 C C . LEU A 1 179 ? -18.700 -12.967 26.513 1.00 62.91 179 LEU A C 1
ATOM 1415 O O . LEU A 1 179 ? -18.915 -13.824 27.374 1.00 62.91 179 LEU A O 1
ATOM 1419 N N . SER A 1 180 ? -17.488 -12.495 26.240 1.00 60.50 180 SER A N 1
ATOM 1420 C CA . SER A 1 180 ? -16.333 -12.728 27.096 1.00 60.50 180 SER A CA 1
ATOM 1421 C C . SER A 1 180 ? -16.393 -11.822 28.319 1.00 60.50 180 SER A C 1
ATOM 1423 O O . SER A 1 180 ? -16.953 -10.726 28.281 1.00 60.50 180 SER A O 1
ATOM 1425 N N . SER A 1 181 ? -15.795 -12.262 29.417 1.00 63.00 181 SER A N 1
ATOM 1426 C CA . SER A 1 181 ? -15.745 -11.466 30.630 1.00 63.00 181 SER A CA 1
ATOM 1427 C C . SER A 1 181 ? -14.345 -11.582 31.235 1.00 63.00 181 SER A C 1
ATOM 1429 O O . SER A 1 181 ? -13.898 -12.687 31.515 1.00 63.00 181 SER A O 1
ATOM 1431 N N . THR A 1 182 ? -13.649 -10.458 31.419 1.00 62.75 182 THR A N 1
ATOM 1432 C CA . THR A 1 182 ? -12.275 -10.393 31.958 1.00 62.75 182 THR A CA 1
ATOM 1433 C C . THR A 1 182 ? -12.287 -9.797 33.360 1.00 62.75 182 THR A C 1
ATOM 1435 O O . THR A 1 182 ? -12.898 -8.750 33.555 1.00 62.75 182 THR A O 1
ATOM 1438 N N . TRP A 1 183 ? -11.701 -10.460 34.361 1.00 63.25 183 TRP A N 1
ATOM 1439 C CA . TRP A 1 183 ? -11.561 -9.919 35.724 1.00 63.25 183 TRP A CA 1
ATOM 1440 C C . TRP A 1 183 ? -10.165 -9.332 35.939 1.00 63.25 183 TRP A C 1
ATOM 1442 O O . TRP A 1 183 ? -9.242 -9.650 35.196 1.00 63.25 183 TRP A O 1
ATOM 1452 N N . TYR A 1 184 ? -10.043 -8.429 36.908 1.00 67.31 184 TYR A N 1
ATOM 1453 C CA . TYR A 1 184 ? -8.780 -7.812 37.284 1.00 67.31 184 TYR A CA 1
ATOM 1454 C C . TYR A 1 184 ? -8.561 -8.022 38.779 1.00 67.31 184 TYR A C 1
ATOM 1456 O O . TYR A 1 184 ? -9.447 -7.743 39.579 1.00 67.31 184 TYR A O 1
ATOM 1464 N N . GLU A 1 185 ? -7.390 -8.530 39.146 1.00 73.56 185 GLU A N 1
ATOM 1465 C CA . GLU A 1 185 ? -7.055 -8.865 40.539 1.00 73.56 185 GLU A CA 1
ATOM 1466 C C . GLU A 1 185 ? -6.182 -7.796 41.210 1.00 73.56 185 GLU A C 1
ATOM 1468 O O . GLU A 1 185 ? -5.876 -7.893 42.394 1.00 73.56 185 GLU A O 1
ATOM 1473 N N . GLY A 1 186 ? -5.782 -6.752 40.478 1.00 72.44 186 GLY A N 1
ATOM 1474 C CA . GLY A 1 186 ? -4.963 -5.680 41.034 1.00 72.44 186 GLY A CA 1
ATOM 1475 C C . GLY A 1 186 ? -5.765 -4.649 41.834 1.00 72.44 186 GLY A C 1
ATOM 1476 O O . GLY A 1 186 ? -6.970 -4.465 41.660 1.00 72.44 186 GLY A O 1
ATOM 1477 N N . SER A 1 187 ? -5.057 -3.909 42.683 1.00 69.44 187 SER A N 1
ATOM 1478 C CA . SER A 1 187 ? -5.612 -2.855 43.545 1.00 69.44 187 SER A CA 1
ATOM 1479 C C . SER A 1 187 ? -5.301 -1.431 43.068 1.00 69.44 187 SER A C 1
ATOM 1481 O O . SER A 1 187 ? -5.767 -0.468 43.668 1.00 69.44 187 SER A O 1
ATOM 1483 N N . ARG A 1 188 ? -4.509 -1.272 41.996 1.00 71.31 188 ARG A N 1
ATOM 1484 C CA . ARG A 1 188 ? -3.852 0.002 41.638 1.00 71.31 188 ARG A CA 1
ATOM 1485 C C . ARG A 1 188 ? -4.155 0.511 40.225 1.00 71.31 188 ARG A C 1
ATOM 1487 O O . ARG A 1 188 ? -3.346 1.225 39.642 1.00 71.31 188 ARG A O 1
ATOM 1494 N N . CYS A 1 189 ? -5.305 0.150 39.656 1.00 70.12 189 CYS A N 1
ATOM 1495 C CA . CYS A 1 189 ? -5.732 0.671 38.357 1.00 70.12 189 CYS A CA 1
ATOM 1496 C C . CYS A 1 189 ? -6.903 1.654 38.526 1.00 70.12 189 CYS A C 1
ATOM 1498 O O . CYS A 1 189 ? -8.006 1.212 38.850 1.00 70.12 189 CYS A O 1
ATOM 1500 N N . PRO A 1 190 ? -6.709 2.959 38.257 1.00 72.44 190 PRO A N 1
ATOM 1501 C CA . PRO A 1 190 ? -7.759 3.968 38.422 1.00 72.44 190 PRO A CA 1
ATOM 1502 C C . PRO A 1 190 ? -8.899 3.837 37.396 1.00 72.44 190 PRO A C 1
ATOM 1504 O O . PRO A 1 190 ? -9.945 4.453 37.550 1.00 72.44 190 PRO A O 1
ATOM 1507 N N . LEU A 1 191 ? -8.724 3.020 36.351 1.00 70.69 191 LEU A N 1
ATOM 1508 C CA . LEU A 1 191 ? -9.716 2.808 35.289 1.00 70.69 191 LEU A CA 1
ATOM 1509 C C . LEU A 1 191 ? -10.710 1.671 35.593 1.00 70.69 191 LEU A C 1
ATOM 1511 O O . LEU A 1 191 ? -11.500 1.289 34.723 1.00 70.69 191 LEU A O 1
ATOM 1515 N N . ILE A 1 192 ? -10.645 1.078 36.789 1.00 64.69 192 ILE A N 1
ATOM 1516 C CA . ILE A 1 192 ? -11.393 -0.131 37.141 1.00 64.69 192 ILE A CA 1
ATOM 1517 C C . ILE A 1 192 ? -12.417 0.171 38.227 1.00 64.69 192 ILE A C 1
ATOM 1519 O O . ILE A 1 192 ? -12.092 0.729 39.266 1.00 64.69 192 ILE A O 1
ATOM 1523 N N . ALA A 1 193 ? -13.656 -0.259 37.986 1.00 61.91 193 ALA A N 1
ATOM 1524 C CA . ALA A 1 193 ? -14.767 -0.148 38.925 1.00 61.91 193 ALA A CA 1
ATOM 1525 C C . ALA A 1 193 ? -15.188 -1.537 39.424 1.00 61.91 193 ALA A C 1
ATOM 1527 O O . ALA A 1 193 ? -15.114 -2.514 38.679 1.00 61.91 193 ALA A O 1
ATOM 1528 N N . PHE A 1 194 ? -15.644 -1.646 40.669 1.00 62.25 194 PHE A N 1
ATOM 1529 C CA . PHE A 1 194 ? -16.159 -2.903 41.223 1.00 62.25 194 PHE A CA 1
ATOM 1530 C C . PHE A 1 194 ? -17.508 -3.301 40.606 1.00 62.25 194 PHE A C 1
ATOM 1532 O O . PHE A 1 194 ? -18.330 -2.448 40.275 1.00 62.25 194 PHE A O 1
ATOM 1539 N N . GLY A 1 195 ? -17.742 -4.607 40.431 1.00 64.75 195 GLY A N 1
ATOM 1540 C CA . GLY A 1 195 ? -19.034 -5.115 39.967 1.00 64.75 195 GLY A CA 1
ATOM 1541 C C . GLY A 1 195 ? -19.074 -6.622 39.701 1.00 64.75 195 GLY A C 1
ATOM 1542 O O . GLY A 1 195 ? -18.051 -7.297 39.658 1.00 64.75 195 GLY A O 1
ATOM 1543 N N . HIS A 1 196 ? -20.280 -7.152 39.475 1.00 59.53 196 HIS A N 1
ATOM 1544 C CA . HIS A 1 196 ? -20.504 -8.583 39.230 1.00 59.53 196 HIS A CA 1
ATOM 1545 C C . HIS A 1 196 ? -20.003 -9.042 37.853 1.00 59.53 196 HIS A C 1
ATOM 1547 O O . HIS A 1 196 ? -20.067 -8.294 36.863 1.00 59.53 196 HIS A O 1
ATOM 1553 N N . ASN A 1 197 ? -19.555 -10.299 37.765 1.00 59.09 197 ASN A N 1
ATOM 1554 C CA . ASN A 1 197 ? -19.192 -10.938 36.499 1.00 59.09 197 ASN A CA 1
ATOM 1555 C C . ASN A 1 197 ? -20.431 -11.401 35.686 1.00 59.09 197 ASN A C 1
ATOM 1557 O O . ASN A 1 197 ? -21.569 -11.101 36.048 1.00 59.09 197 ASN A O 1
ATOM 1561 N N . ARG A 1 198 ? -20.211 -12.070 34.537 1.00 58.09 198 ARG A N 1
ATOM 1562 C CA . ARG A 1 198 ? -21.296 -12.593 33.675 1.00 58.09 198 ARG A CA 1
ATOM 1563 C C . ARG A 1 198 ? -22.180 -13.593 34.424 1.00 58.09 198 ARG A C 1
ATOM 1565 O O . ARG A 1 198 ? -23.384 -13.612 34.206 1.00 58.09 198 ARG A O 1
ATOM 1572 N N . ASP A 1 199 ? -21.575 -14.364 35.316 1.00 64.38 199 ASP A N 1
ATOM 1573 C CA . ASP A 1 199 ? -22.199 -15.477 36.021 1.00 64.38 199 ASP A CA 1
ATOM 1574 C C . ASP A 1 199 ? -22.692 -15.043 37.422 1.00 64.38 199 ASP A C 1
ATOM 1576 O O . ASP A 1 199 ? -22.902 -15.870 38.303 1.00 64.38 199 ASP A O 1
ATOM 1580 N N . GLY A 1 200 ? -22.845 -13.730 37.655 1.00 61.31 200 GLY A N 1
ATOM 1581 C CA . GLY A 1 200 ? -23.349 -13.152 38.908 1.00 61.31 200 GLY A CA 1
ATOM 1582 C C . GLY A 1 200 ? -22.386 -13.224 40.099 1.00 61.31 200 GLY A C 1
ATOM 1583 O O . GLY A 1 200 ? -22.665 -12.654 41.152 1.00 61.31 200 GLY A O 1
ATOM 1584 N N . THR A 1 201 ? -21.225 -13.858 39.946 1.00 57.28 201 THR A N 1
ATOM 1585 C CA . THR A 1 201 ? -20.256 -14.053 41.023 1.00 57.28 201 THR A CA 1
ATOM 1586 C C . THR A 1 201 ? -19.573 -12.732 41.385 1.00 57.28 201 THR A C 1
ATOM 1588 O O . THR A 1 201 ? -19.024 -12.025 40.531 1.00 57.28 201 THR A O 1
ATOM 1591 N N . TRP A 1 202 ? -19.630 -12.392 42.675 1.00 44.06 202 TRP A N 1
ATOM 1592 C CA . TRP A 1 202 ? -18.961 -11.238 43.267 1.00 44.06 202 TRP A CA 1
ATOM 1593 C C . TRP A 1 202 ? -17.512 -11.599 43.587 1.00 44.06 202 TRP A C 1
ATOM 1595 O O . TRP A 1 202 ? -17.236 -12.239 44.599 1.00 44.06 202 TRP A O 1
ATOM 1605 N N . ARG A 1 203 ? -16.580 -11.227 42.707 1.00 46.88 203 ARG A N 1
ATOM 1606 C CA . ARG A 1 203 ? -15.141 -11.284 42.986 1.00 46.88 203 ARG A CA 1
ATOM 1607 C C . ARG A 1 203 ? -14.435 -10.139 42.265 1.00 46.88 203 ARG A C 1
ATOM 1609 O O . ARG A 1 203 ? -14.231 -10.209 41.057 1.00 46.88 203 ARG A O 1
ATOM 1616 N N . GLY A 1 204 ? -14.055 -9.121 43.035 1.00 50.25 204 GLY A N 1
ATOM 1617 C CA . GLY A 1 204 ? -13.044 -8.137 42.650 1.00 50.25 204 GLY A CA 1
ATOM 1618 C C . GLY A 1 204 ? -13.446 -7.094 41.603 1.00 50.25 204 GLY A C 1
ATOM 1619 O O . GLY A 1 204 ? -14.440 -7.199 40.884 1.00 50.25 204 GLY A O 1
ATOM 1620 N N . SER A 1 205 ? -12.634 -6.043 41.567 1.00 45.97 205 SER A N 1
ATOM 1621 C CA . SER A 1 205 ? -12.692 -4.880 40.684 1.00 45.97 205 SER A CA 1
ATOM 1622 C C . SER A 1 205 ? -12.720 -5.317 39.211 1.00 45.97 205 SER A C 1
ATOM 1624 O O . SER A 1 205 ? -11.874 -6.104 38.787 1.00 45.97 205 SER A O 1
ATOM 1626 N N . ARG A 1 206 ? -13.663 -4.840 38.381 1.00 52.19 206 ARG A N 1
ATOM 1627 C CA . ARG A 1 206 ? -13.805 -5.333 36.999 1.00 52.19 206 ARG A CA 1
ATOM 1628 C C . ARG A 1 206 ? -14.008 -4.272 35.917 1.00 52.19 206 ARG A C 1
ATOM 1630 O O . ARG A 1 206 ? -14.964 -3.505 35.905 1.00 52.19 206 ARG A O 1
ATOM 1637 N N . LEU A 1 207 ? -13.186 -4.377 34.871 1.00 43.38 207 LEU A N 1
ATOM 1638 C CA . LEU A 1 207 ? -13.458 -3.837 33.536 1.00 43.38 207 LEU A CA 1
ATOM 1639 C C . LEU A 1 207 ? -14.340 -4.821 32.750 1.00 43.38 207 LEU A C 1
ATOM 1641 O O . LEU A 1 207 ? -13.894 -5.900 32.363 1.00 43.38 207 LEU A O 1
ATOM 1645 N N . ARG A 1 208 ? -15.594 -4.453 32.460 1.00 45.00 208 ARG A N 1
ATOM 1646 C CA . ARG A 1 208 ? -16.413 -5.190 31.481 1.00 45.00 208 ARG A CA 1
ATOM 1647 C C . ARG A 1 208 ? -15.912 -4.895 30.058 1.00 45.00 208 ARG A C 1
ATOM 1649 O O . ARG A 1 208 ? -15.893 -3.744 29.611 1.00 45.00 208 ARG A O 1
ATOM 1656 N N . SER A 1 209 ? -15.541 -5.936 29.320 1.00 41.41 209 SER A N 1
ATOM 1657 C CA . SER A 1 209 ? -15.300 -5.894 27.875 1.00 41.41 209 SER A CA 1
ATOM 1658 C C . SER A 1 209 ? -16.139 -6.990 27.211 1.00 41.41 209 SER A C 1
ATOM 1660 O O . SER A 1 209 ? -15.857 -8.176 27.329 1.00 41.41 209 SER A O 1
ATOM 1662 N N . SER A 1 210 ? -17.230 -6.598 26.551 1.00 38.97 210 SER A N 1
ATOM 1663 C CA . SER A 1 210 ? -17.961 -7.509 25.669 1.00 38.97 210 SER A CA 1
ATOM 1664 C C . SER A 1 210 ? -17.224 -7.574 24.326 1.00 38.97 210 SER A C 1
ATOM 1666 O O . SER A 1 210 ? -16.858 -6.535 23.772 1.00 38.97 210 SER A O 1
ATOM 1668 N N . LEU A 1 211 ? -16.965 -8.780 23.815 1.00 34.09 211 LEU A N 1
ATOM 1669 C CA . LEU A 1 211 ? -16.348 -9.003 22.505 1.00 34.09 211 LEU A CA 1
ATOM 1670 C C . LEU A 1 211 ? -17.341 -9.700 21.586 1.00 34.09 211 LEU A C 1
ATOM 1672 O O . LEU A 1 211 ? -17.560 -10.901 21.681 1.00 34.09 211 LEU A O 1
ATOM 1676 N N . ARG A 1 212 ? -17.910 -8.941 20.651 1.00 45.28 212 ARG A N 1
ATOM 1677 C CA . ARG A 1 212 ? -18.807 -9.480 19.630 1.00 45.28 212 ARG A CA 1
ATOM 1678 C C . ARG A 1 212 ? -18.019 -9.863 18.379 1.00 45.28 212 ARG A C 1
ATOM 1680 O O . ARG A 1 212 ? -17.430 -8.992 17.744 1.00 45.28 212 ARG A O 1
ATOM 1687 N N . THR A 1 213 ? -18.064 -11.132 17.984 1.00 40.34 213 THR A N 1
ATOM 1688 C CA . THR A 1 213 ? -17.629 -11.626 16.666 1.00 40.34 213 THR A CA 1
ATOM 1689 C C . THR A 1 213 ? -18.851 -11.858 15.783 1.00 40.34 213 THR A C 1
ATOM 1691 O O . THR A 1 213 ? -19.709 -12.674 16.109 1.00 40.34 213 THR A O 1
ATOM 1694 N N . ARG A 1 214 ? -18.956 -11.122 14.667 1.00 49.38 214 ARG A N 1
ATOM 1695 C CA . ARG A 1 214 ? -20.089 -11.226 13.730 1.00 49.38 214 ARG A CA 1
ATOM 1696 C C . ARG A 1 214 ? -19.703 -12.062 12.507 1.00 49.38 214 ARG A C 1
ATOM 1698 O O . ARG A 1 214 ? -18.633 -11.860 11.941 1.00 49.38 214 ARG A O 1
ATOM 1705 N N . CYS A 1 215 ? -20.594 -12.947 12.065 1.00 39.75 215 CYS A N 1
ATOM 1706 C CA . CYS A 1 215 ? -20.498 -13.618 10.765 1.00 39.75 215 CYS A CA 1
ATOM 1707 C C . CYS A 1 215 ? -21.503 -12.993 9.790 1.00 39.75 215 CYS A C 1
ATOM 1709 O O . CYS A 1 215 ? -22.655 -12.771 10.157 1.00 39.75 215 CYS A O 1
ATOM 1711 N N . SER A 1 216 ? -21.062 -12.699 8.565 1.00 42.69 216 SER A N 1
ATOM 1712 C CA . SER A 1 216 ? -21.933 -12.298 7.447 1.00 42.69 216 SER A CA 1
ATOM 1713 C C . SER A 1 216 ? -22.225 -13.490 6.520 1.00 42.69 216 SER A C 1
ATOM 1715 O O . SER A 1 216 ? -21.660 -14.569 6.705 1.00 42.69 216 SER A O 1
ATOM 1717 N N . LYS A 1 217 ? -23.064 -13.286 5.487 1.00 41.31 217 LYS A N 1
ATOM 1718 C CA . LYS A 1 217 ? -23.466 -14.280 4.461 1.00 41.31 217 LYS A CA 1
ATOM 1719 C C . LYS A 1 217 ? -22.317 -15.089 3.827 1.00 41.31 217 LYS A C 1
ATOM 1721 O O . LYS A 1 217 ? -22.586 -16.136 3.257 1.00 41.31 217 LYS A O 1
ATOM 1726 N N . ARG A 1 218 ? -21.064 -14.622 3.898 1.00 44.19 218 ARG A N 1
ATOM 1727 C CA . ARG A 1 218 ? -19.879 -15.293 3.323 1.00 44.19 218 ARG A CA 1
ATOM 1728 C C . ARG A 1 218 ? -19.002 -16.031 4.338 1.00 44.19 218 ARG A C 1
ATOM 1730 O O . ARG A 1 218 ? -17.864 -16.360 4.013 1.00 44.19 218 ARG A O 1
ATOM 1737 N N . SER A 1 219 ? -19.468 -16.244 5.575 1.00 44.97 219 SER A N 1
ATOM 1738 C CA . SER A 1 219 ? -18.634 -16.815 6.656 1.00 44.97 219 SER A CA 1
ATOM 1739 C C . SER A 1 219 ? -17.313 -16.049 6.868 1.00 44.97 219 SER A C 1
ATOM 1741 O O . SER A 1 219 ? -16.349 -16.569 7.417 1.00 44.97 219 SER A O 1
ATOM 1743 N N . SER A 1 220 ? -17.265 -14.783 6.445 1.00 45.53 220 SER A N 1
ATOM 1744 C CA . SER A 1 220 ? -16.122 -13.895 6.642 1.00 45.53 220 SER A CA 1
ATOM 1745 C C . SER A 1 220 ? -16.304 -13.156 7.976 1.00 45.53 220 SER A C 1
ATOM 1747 O O . SER A 1 220 ? -17.393 -12.601 8.194 1.00 45.53 220 SER A O 1
ATOM 1749 N N . PRO A 1 221 ? -15.295 -13.127 8.870 1.00 46.06 221 PRO A N 1
ATOM 1750 C CA . PRO A 1 221 ? -15.383 -12.414 10.142 1.00 46.06 221 PRO A CA 1
ATOM 1751 C C . PRO A 1 221 ? -15.618 -10.915 9.902 1.00 46.06 221 PRO A C 1
ATOM 1753 O O . PRO A 1 221 ? -14.744 -10.208 9.413 1.00 46.06 221 PRO A O 1
ATOM 1756 N N . GLY A 1 222 ? -16.806 -10.415 10.242 1.00 43.75 222 GLY A N 1
ATOM 1757 C CA . GLY A 1 222 ? -17.242 -9.035 9.985 1.00 43.75 222 GLY A CA 1
ATOM 1758 C C . GLY A 1 222 ? -16.708 -8.000 10.982 1.00 43.75 222 GLY A C 1
ATOM 1759 O O . GLY A 1 222 ? -17.428 -7.066 11.323 1.00 43.75 222 GLY A O 1
ATOM 1760 N N . GLY A 1 223 ? -15.485 -8.183 11.486 1.00 45.31 223 GLY A N 1
ATOM 1761 C CA . GLY A 1 223 ? -14.877 -7.323 12.507 1.00 45.31 223 GLY A CA 1
ATOM 1762 C C . GLY A 1 223 ? -15.333 -7.609 13.948 1.00 45.31 223 GLY A C 1
ATOM 1763 O O . GLY A 1 223 ? -16.277 -8.368 14.195 1.00 45.31 223 GLY A O 1
ATOM 1764 N N . ARG A 1 224 ? -14.614 -7.018 14.917 1.00 38.69 224 ARG A N 1
ATOM 1765 C CA . ARG A 1 224 ? -14.909 -7.082 16.362 1.00 38.69 224 ARG A CA 1
ATOM 1766 C C . ARG A 1 224 ? -15.411 -5.737 16.855 1.00 38.69 224 ARG A C 1
ATOM 1768 O O . ARG A 1 224 ? -14.880 -4.706 16.468 1.00 38.69 224 ARG A O 1
ATOM 1775 N N . ILE A 1 225 ? -16.416 -5.770 17.721 1.00 42.06 225 ILE A N 1
ATOM 1776 C CA . ILE A 1 225 ? -17.120 -4.579 18.201 1.00 42.06 225 ILE A CA 1
ATOM 1777 C C . ILE A 1 225 ? -17.297 -4.692 19.714 1.00 42.06 225 ILE A C 1
ATOM 1779 O O . ILE A 1 225 ? -17.700 -5.754 20.202 1.00 42.06 225 ILE A O 1
ATOM 1783 N N . ARG A 1 226 ? -17.017 -3.604 20.440 1.00 37.06 226 ARG A N 1
ATOM 1784 C CA . ARG A 1 226 ? -17.155 -3.501 21.900 1.00 37.06 226 ARG A CA 1
ATOM 1785 C C . ARG A 1 226 ? -18.437 -2.742 22.250 1.00 37.06 226 ARG A C 1
ATOM 1787 O O . ARG A 1 226 ? -18.655 -1.656 21.735 1.00 37.06 226 ARG A O 1
ATOM 1794 N N . TRP A 1 227 ? -19.259 -3.289 23.146 1.00 35.12 227 TRP A N 1
ATOM 1795 C CA . TRP A 1 227 ? -20.509 -2.658 23.598 1.00 35.12 227 TRP A CA 1
ATOM 1796 C C . TRP A 1 227 ? -20.539 -2.495 25.128 1.00 35.12 227 TRP A C 1
ATOM 1798 O O . TRP A 1 227 ? -20.137 -3.409 25.860 1.00 35.12 227 TRP A O 1
ATOM 1808 N N . ARG A 1 228 ? -21.047 -1.362 25.634 1.00 33.94 228 ARG A N 1
ATOM 1809 C CA . ARG A 1 228 ? -21.447 -1.193 27.044 1.00 33.94 228 ARG A CA 1
ATOM 1810 C C . ARG A 1 228 ? -22.967 -1.046 27.139 1.00 33.94 228 ARG A C 1
ATOM 1812 O O . ARG A 1 228 ? -23.523 -0.071 26.661 1.00 33.94 228 ARG A O 1
ATOM 1819 N N . GLY A 1 229 ? -23.604 -1.976 27.843 1.00 34.34 229 GLY A N 1
ATOM 1820 C CA . GLY A 1 229 ? -24.975 -1.844 28.329 1.00 34.34 229 GLY A CA 1
ATOM 1821 C C . GLY A 1 229 ? -25.356 -3.023 29.227 1.00 34.34 229 GLY A C 1
ATOM 1822 O O . GLY A 1 229 ? -24.713 -4.080 29.193 1.00 34.34 229 GLY A O 1
ATOM 1823 N N . ARG A 1 230 ? -26.362 -2.833 30.090 1.00 31.75 230 ARG A N 1
ATOM 1824 C CA . ARG A 1 230 ? -26.952 -3.920 30.885 1.00 31.75 230 ARG A CA 1
ATOM 1825 C C . ARG A 1 230 ? -27.808 -4.770 29.953 1.00 31.75 230 ARG A C 1
ATOM 1827 O O . ARG A 1 230 ? -28.866 -4.326 29.535 1.00 31.75 230 ARG A O 1
ATOM 1834 N N . ASN A 1 231 ? -27.357 -5.983 29.655 1.00 37.00 231 ASN A N 1
ATOM 1835 C CA . ASN A 1 231 ? -28.223 -7.034 29.136 1.00 37.00 231 ASN A CA 1
ATOM 1836 C C . ASN A 1 231 ? -28.214 -8.203 30.123 1.00 37.00 231 ASN A C 1
ATOM 1838 O O . ASN A 1 231 ? -27.159 -8.582 30.636 1.00 37.00 231 ASN A O 1
ATOM 1842 N N . ASP A 1 232 ? -29.410 -8.725 30.373 1.00 33.97 232 ASP A N 1
ATOM 1843 C CA . ASP A 1 232 ? -29.712 -9.897 31.194 1.00 33.97 232 ASP A CA 1
ATOM 1844 C C . ASP A 1 232 ? -28.894 -11.128 30.715 1.00 33.97 232 ASP A C 1
ATOM 1846 O O . ASP A 1 232 ? -28.842 -11.373 29.501 1.00 33.97 232 ASP A O 1
ATOM 1850 N N . PRO A 1 233 ? -28.182 -11.878 31.588 1.00 35.75 233 PRO A N 1
ATOM 1851 C CA . PRO A 1 233 ? -26.996 -12.657 31.204 1.00 35.75 233 PRO A CA 1
ATOM 1852 C C . PRO A 1 233 ? -27.275 -14.022 30.555 1.00 35.75 233 PRO A C 1
ATOM 1854 O O . PRO A 1 233 ? -26.344 -14.791 30.307 1.00 35.75 233 PRO A O 1
ATOM 1857 N N . THR A 1 234 ? -28.526 -14.379 30.278 1.00 28.83 234 THR A N 1
ATOM 1858 C CA . THR A 1 234 ? -28.883 -15.773 29.991 1.00 28.83 234 THR A CA 1
ATOM 1859 C C . THR A 1 234 ? -29.097 -16.047 28.488 1.00 28.83 234 THR A C 1
ATOM 1861 O O . THR A 1 234 ? -30.069 -15.599 27.867 1.00 28.83 234 THR A O 1
ATOM 1864 N N . ARG A 1 235 ? -28.187 -16.876 27.936 1.00 33.12 235 ARG A N 1
ATOM 1865 C CA . ARG A 1 235 ? -28.166 -17.589 26.626 1.00 33.12 235 ARG A CA 1
ATOM 1866 C C . ARG A 1 235 ? -27.364 -16.967 25.469 1.00 33.12 235 ARG A C 1
ATOM 1868 O O . ARG A 1 235 ? -27.427 -15.771 25.200 1.00 33.12 235 ARG A O 1
ATOM 1875 N N . ARG A 1 236 ? -26.714 -17.848 24.682 1.00 33.50 236 ARG A N 1
ATOM 1876 C CA . ARG A 1 236 ? -26.444 -17.623 23.247 1.00 33.50 236 ARG A CA 1
ATOM 1877 C C . ARG A 1 236 ? -27.788 -17.307 22.590 1.00 33.50 236 ARG A C 1
ATOM 1879 O O . ARG A 1 236 ? -28.634 -18.193 22.496 1.00 33.50 236 ARG A O 1
ATOM 1886 N N . ARG A 1 237 ? -28.016 -16.059 22.183 1.00 43.75 237 ARG A N 1
ATOM 1887 C CA . ARG A 1 237 ? -29.253 -15.676 21.494 1.00 43.75 237 ARG A CA 1
ATOM 1888 C C . ARG A 1 237 ? -28.948 -15.320 20.050 1.00 43.75 237 ARG A C 1
ATOM 1890 O O . ARG A 1 237 ? -28.102 -14.484 19.756 1.00 43.75 237 ARG A O 1
ATOM 1897 N N . THR A 1 238 ? -29.696 -15.917 19.137 1.00 35.84 238 THR A N 1
ATOM 1898 C CA . THR A 1 238 ? -29.896 -15.369 17.799 1.00 35.84 238 THR A CA 1
ATOM 1899 C C . THR A 1 238 ? -30.922 -14.250 17.926 1.00 35.84 238 THR A C 1
ATOM 1901 O O . THR A 1 238 ? -32.086 -14.515 18.221 1.00 35.84 238 THR A O 1
ATOM 1904 N N . ARG A 1 239 ? -30.516 -12.992 17.744 1.00 40.44 239 ARG A N 1
ATOM 1905 C CA . ARG A 1 239 ? -31.465 -11.873 17.687 1.00 40.44 239 ARG A CA 1
ATOM 1906 C C . ARG A 1 239 ? -31.685 -11.518 16.220 1.00 40.44 239 ARG A C 1
ATOM 1908 O O . ARG A 1 239 ? -30.741 -11.096 15.556 1.00 40.44 239 ARG A O 1
ATOM 1915 N N . ARG A 1 240 ? -32.911 -11.695 15.714 1.00 34.66 240 ARG A N 1
ATOM 1916 C CA . ARG A 1 240 ? -33.346 -11.006 14.490 1.00 34.66 240 ARG A CA 1
ATOM 1917 C C . ARG A 1 240 ? -33.488 -9.536 14.866 1.00 34.66 240 ARG A C 1
ATOM 1919 O O . ARG A 1 240 ? -34.220 -9.234 15.803 1.00 34.66 240 ARG A O 1
ATOM 1926 N N . LEU A 1 241 ? -32.728 -8.653 14.228 1.00 37.94 241 LEU A N 1
ATOM 1927 C CA . LEU A 1 241 ? -32.863 -7.212 14.438 1.00 37.94 241 LEU A CA 1
ATOM 1928 C C . LEU A 1 241 ? -34.098 -6.741 13.652 1.00 37.94 241 LEU A C 1
ATOM 1930 O O . LEU A 1 241 ? -34.080 -6.869 12.428 1.00 37.94 241 LEU A O 1
ATOM 1934 N N . PRO A 1 242 ? -35.169 -6.249 14.304 1.00 31.28 242 PRO A N 1
ATOM 1935 C CA . PRO A 1 242 ? -36.232 -5.554 13.598 1.00 31.28 242 PRO A CA 1
ATOM 1936 C C . PRO A 1 242 ? -35.772 -4.111 13.374 1.00 31.28 242 PRO A C 1
ATOM 1938 O O . PRO A 1 242 ? -35.452 -3.428 14.341 1.00 31.28 242 PRO A O 1
ATOM 1941 N N . ASN A 1 243 ? -35.716 -3.679 12.112 1.00 35.41 243 ASN A N 1
ATOM 1942 C CA . ASN A 1 243 ? -35.288 -2.351 11.657 1.00 35.41 243 ASN A CA 1
ATOM 1943 C C . ASN A 1 243 ? -33.927 -1.895 12.207 1.00 35.41 243 ASN A C 1
ATOM 1945 O O . ASN A 1 243 ? -33.801 -1.455 13.348 1.00 35.41 243 ASN A O 1
ATOM 1949 N N . ALA A 1 244 ? -32.896 -1.930 11.362 1.00 36.44 244 ALA A N 1
ATOM 1950 C CA . ALA A 1 244 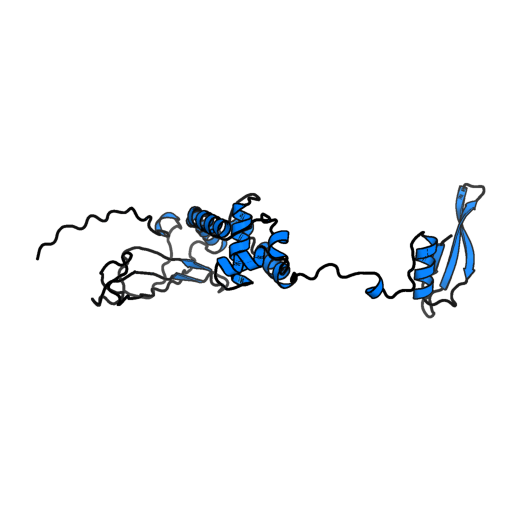? -31.570 -1.407 11.678 1.00 36.44 244 ALA A CA 1
ATOM 1951 C C . ALA A 1 244 ? -31.575 0.131 11.845 1.00 36.44 244 ALA A C 1
ATOM 1953 O O . ALA A 1 244 ? -31.065 0.859 10.997 1.00 36.44 244 ALA A O 1
ATOM 1954 N N . ARG A 1 245 ? -32.129 0.655 12.947 1.00 31.56 245 ARG A N 1
ATOM 1955 C CA . ARG A 1 245 ? -31.782 1.999 13.420 1.00 31.56 245 ARG A CA 1
ATOM 1956 C C . ARG A 1 245 ? -30.431 1.910 14.122 1.00 31.56 245 ARG A C 1
ATOM 1958 O O . ARG A 1 245 ? -30.242 1.168 15.081 1.00 31.56 245 ARG A O 1
ATOM 1965 N N . THR A 1 246 ? -29.473 2.635 13.562 1.00 40.47 246 THR A N 1
ATOM 1966 C CA . THR A 1 246 ? -28.031 2.580 13.836 1.00 40.47 246 THR A CA 1
ATOM 1967 C C . THR A 1 246 ? -27.652 2.969 15.269 1.00 40.47 246 THR A C 1
ATOM 1969 O O . THR A 1 246 ? -26.562 2.632 15.716 1.00 40.47 246 THR A O 1
ATOM 1972 N N . THR A 1 247 ? -28.544 3.644 15.994 1.00 31.94 247 THR A N 1
ATOM 1973 C CA . THR A 1 247 ? -28.271 4.316 17.273 1.00 31.94 247 THR A CA 1
ATOM 1974 C C . THR A 1 247 ? -28.215 3.394 18.494 1.00 31.94 247 THR A C 1
ATOM 1976 O O . THR A 1 247 ? -27.516 3.713 19.445 1.00 31.94 247 THR A O 1
ATOM 1979 N N . ASP A 1 248 ? -28.841 2.213 18.472 1.00 29.38 248 ASP A N 1
ATOM 1980 C CA . ASP A 1 248 ? -28.888 1.334 19.664 1.00 29.38 248 ASP A CA 1
ATOM 1981 C C . ASP A 1 248 ? -27.706 0.344 19.748 1.00 29.38 248 ASP A C 1
ATOM 1983 O O . ASP A 1 248 ? -27.647 -0.536 20.613 1.00 29.38 248 ASP A O 1
ATOM 1987 N N . LEU A 1 249 ? -26.766 0.431 18.805 1.00 37.50 249 LEU A N 1
ATOM 1988 C CA . LEU A 1 249 ? -25.790 -0.623 18.524 1.00 37.50 249 LEU A CA 1
ATOM 1989 C C . LEU A 1 249 ? -24.355 -0.293 18.965 1.00 37.50 249 LEU A C 1
ATOM 1991 O O . LEU A 1 249 ? -23.513 -1.196 18.917 1.00 37.50 249 LEU A O 1
ATOM 1995 N N . TRP A 1 250 ? -24.075 0.939 19.408 1.00 33.91 250 TRP A N 1
ATOM 1996 C CA . TRP A 1 250 ? -22.705 1.455 19.513 1.00 33.91 250 TRP A CA 1
ATOM 1997 C C . TRP A 1 250 ? -22.582 2.542 20.590 1.00 33.91 250 TRP A C 1
ATOM 1999 O O . TRP A 1 250 ? -22.970 3.676 20.368 1.00 33.91 250 TRP A O 1
ATOM 2009 N N . CYS A 1 251 ? -22.031 2.193 21.755 1.00 24.17 251 CYS A N 1
ATOM 2010 C CA . CYS A 1 251 ? -21.570 3.167 22.750 1.00 24.17 251 CYS A CA 1
ATOM 2011 C C . CYS A 1 251 ? -20.208 2.712 23.287 1.00 24.17 251 CYS A C 1
ATOM 2013 O O . CYS A 1 251 ? -20.109 1.666 23.944 1.00 24.17 251 CYS A O 1
ATOM 2015 N N . ILE A 1 252 ? -19.169 3.512 23.045 1.00 26.55 252 ILE A N 1
ATOM 2016 C CA . ILE A 1 252 ? -17.940 3.526 23.845 1.00 26.55 252 ILE A CA 1
ATOM 2017 C C . ILE A 1 252 ? -17.924 4.883 24.562 1.00 26.55 252 ILE A C 1
ATOM 2019 O O . ILE A 1 252 ? -18.097 5.897 23.896 1.00 26.55 252 ILE A O 1
ATOM 2023 N N . PRO A 1 253 ? -17.806 4.934 25.901 1.00 27.70 253 PRO A N 1
ATOM 2024 C CA . PRO A 1 253 ? -18.029 6.175 26.630 1.00 27.70 253 PRO A CA 1
ATOM 2025 C C . PRO A 1 253 ? -16.847 7.139 26.499 1.00 27.70 253 PRO A C 1
ATOM 2027 O O . PRO A 1 253 ? -15.687 6.722 26.573 1.00 27.70 253 PRO A O 1
ATOM 2030 N N . SER A 1 254 ? -17.180 8.425 26.401 1.00 24.84 254 SER A N 1
ATOM 2031 C CA . SER A 1 254 ? -16.344 9.547 26.834 1.00 24.84 254 SER A CA 1
ATOM 2032 C C . SER A 1 254 ? -16.110 9.479 28.357 1.00 24.84 254 SER A C 1
ATOM 2034 O O . SER A 1 254 ? -16.952 8.917 29.065 1.00 24.84 254 SER A O 1
ATOM 2036 N N . PRO A 1 255 ? -15.013 10.043 28.895 1.00 28.97 255 PRO A N 1
ATOM 2037 C CA . PRO A 1 255 ? -14.689 9.977 30.327 1.00 28.97 255 PRO A CA 1
ATOM 2038 C C . PRO A 1 255 ? -15.693 10.682 31.257 1.00 28.97 255 PRO A C 1
ATOM 2040 O O . PRO A 1 255 ? -15.704 10.390 32.448 1.00 28.97 255 PRO A O 1
ATOM 2043 N N . ASP A 1 256 ? -16.560 11.550 30.729 1.00 25.36 256 ASP A N 1
ATOM 2044 C CA . ASP A 1 256 ? -17.320 12.520 31.535 1.00 25.36 256 ASP A CA 1
ATOM 2045 C C . ASP A 1 256 ? -18.760 12.110 31.890 1.00 25.36 256 ASP A C 1
ATOM 2047 O O . ASP A 1 256 ? -19.554 12.936 32.338 1.00 25.36 256 ASP A O 1
ATOM 2051 N N . CYS A 1 257 ? -19.143 10.838 31.740 1.00 26.08 257 CYS A N 1
ATOM 2052 C CA . CYS A 1 257 ? -20.445 10.389 32.244 1.00 26.08 257 CYS A CA 1
ATOM 2053 C C . CYS A 1 257 ? -20.383 10.123 33.755 1.00 26.08 257 CYS A C 1
ATOM 2055 O O . CYS A 1 257 ? -20.148 8.994 34.195 1.00 26.08 257 CYS A O 1
ATOM 2057 N N . SER A 1 258 ? -20.646 11.171 34.536 1.00 26.70 258 SER A N 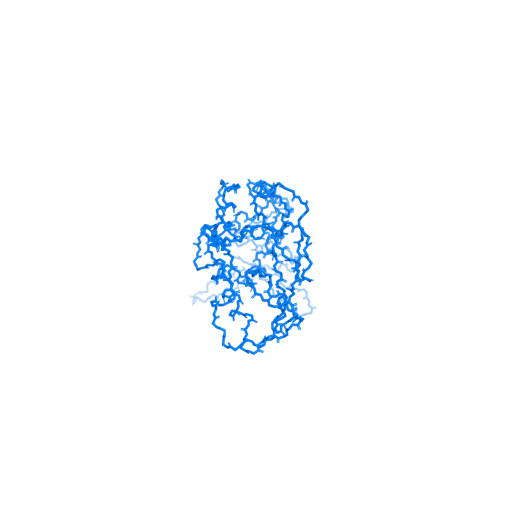1
ATOM 2058 C CA . SER A 1 258 ? -21.026 11.098 35.944 1.00 26.70 258 SER A CA 1
ATOM 2059 C C . SER A 1 258 ? -22.250 10.189 36.113 1.00 26.70 258 SER A C 1
ATOM 2061 O O . SER A 1 258 ? -23.395 10.549 35.849 1.00 26.70 258 SER A O 1
ATOM 2063 N N . LEU A 1 259 ? -22.005 8.953 36.544 1.00 29.72 259 LEU A N 1
ATOM 2064 C CA . LEU A 1 259 ? -23.051 8.090 37.073 1.00 29.72 259 LEU A CA 1
ATOM 2065 C C . LEU A 1 259 ? -23.346 8.564 38.497 1.00 29.72 259 LEU A C 1
ATOM 2067 O O . LEU A 1 259 ? -22.569 8.291 39.407 1.00 29.72 259 LEU A O 1
ATOM 2071 N N . ASN A 1 260 ? -24.466 9.266 38.675 1.00 27.22 260 ASN A N 1
ATOM 2072 C CA . ASN A 1 260 ? -25.112 9.409 39.978 1.00 27.22 260 ASN A CA 1
ATOM 2073 C C . ASN A 1 260 ? -25.328 8.004 40.562 1.00 27.22 260 ASN A C 1
ATOM 2075 O O . ASN A 1 260 ? -26.190 7.253 40.098 1.00 27.22 260 ASN A O 1
ATOM 2079 N N . CYS A 1 261 ? -24.523 7.638 41.556 1.00 26.33 261 CYS A N 1
ATOM 2080 C CA . CYS A 1 261 ? -24.836 6.538 42.455 1.00 26.33 261 CYS A CA 1
ATOM 2081 C C . CYS A 1 261 ? -25.883 7.046 43.457 1.00 26.33 261 CYS A C 1
ATOM 2083 O O . CYS A 1 261 ? -25.674 8.114 44.028 1.00 26.33 261 CYS A O 1
ATOM 2085 N N . PRO A 1 262 ? -26.995 6.330 43.689 1.00 28.91 262 PRO A N 1
ATOM 2086 C CA . PRO A 1 262 ? -27.784 6.569 44.882 1.00 28.91 262 PRO A CA 1
ATOM 2087 C C . PRO A 1 262 ? -26.963 6.110 46.088 1.00 28.91 262 PRO A C 1
ATOM 2089 O O . PRO A 1 262 ? -26.428 4.997 46.087 1.00 28.91 262 PRO A O 1
ATOM 2092 N N . ASP A 1 263 ? -26.855 6.984 47.084 1.00 30.97 263 ASP A N 1
ATOM 2093 C CA . ASP A 1 263 ? -26.303 6.669 48.393 1.00 30.97 263 ASP A CA 1
ATOM 2094 C C . ASP A 1 263 ? -27.006 5.432 48.959 1.00 30.97 263 ASP A C 1
ATOM 2096 O O . ASP A 1 263 ? -28.221 5.418 49.165 1.00 30.97 263 ASP A O 1
ATOM 2100 N N . SER A 1 264 ? -26.239 4.380 49.224 1.00 29.77 264 SER A N 1
ATOM 2101 C C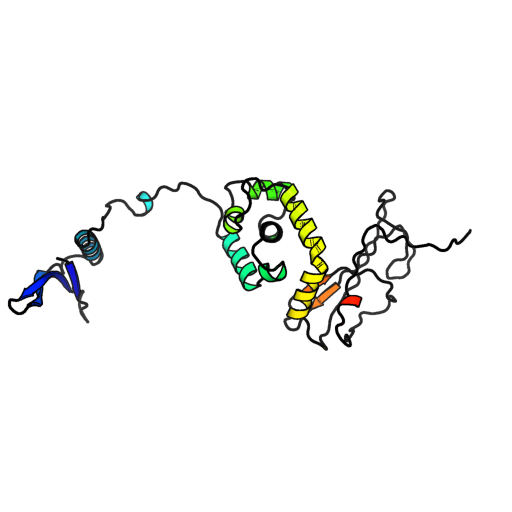A . SER A 1 264 ? -26.671 3.300 50.101 1.00 29.77 264 SER A CA 1
ATOM 2102 C C . SER A 1 264 ? -25.677 3.211 51.246 1.00 29.77 264 SER A C 1
ATOM 2104 O O . SER A 1 264 ? -24.567 2.704 51.090 1.00 29.77 264 SER A O 1
ATOM 2106 N N . HIS A 1 265 ? -26.101 3.779 52.370 1.00 28.73 265 HIS A N 1
ATOM 2107 C CA . HIS A 1 265 ? -25.541 3.574 53.694 1.00 28.73 265 HIS A CA 1
ATOM 2108 C C . HIS A 1 265 ? -25.440 2.082 54.060 1.00 28.73 265 HIS A C 1
ATOM 2110 O O . HIS A 1 265 ? -26.298 1.292 53.661 1.00 28.73 265 HIS A O 1
ATOM 2116 N N . ALA A 1 266 ? -24.465 1.821 54.943 1.00 30.97 266 ALA A N 1
ATOM 2117 C CA . ALA A 1 266 ? -24.135 0.601 55.694 1.00 30.97 266 ALA A CA 1
ATOM 2118 C C . ALA A 1 266 ? -23.234 -0.426 54.988 1.00 30.97 266 ALA A C 1
ATOM 2120 O O . ALA A 1 266 ? -23.686 -1.113 54.048 1.00 30.97 266 ALA A O 1
#

pLDDT: mean 74.55, std 23.61, range [24.17, 97.69]

Foldseek 3Di:
DAWDFADDDPDHTWTFDWDWDADPVRDIDIDTDDTPSVDDPVVNVQVRCVVVVHDDDPDDPVVVDDCPADADEPLLVVVVVVCVVVPVLVLLHPDQDQLSLLLVLLVSLCVPPVDDLQSSQVCLLDRHHCSCVVSVHDNNRGSVSNVSSVVSCVVCVLVSVVVLCVVFDDQQWWWFFDFDFDADPDDPDPVWAADATLVRDHDHTGDGWGWTFTAGPVSDGSDIATDDDDDDRDDRDGDRDDDCPSPVRDDDDDPPPPDDDDDDDD